Protein AF-A0A8J4WLN5-F1 (afdb_monomer)

Foldseek 3Di:
DPDDDQADQQGGPDPPPQWHFDDPDDPDPPDTDIGGPPDDQVVFAKDKDWDDDPPDIDIDIDTDFDWWAKDWPDAFDQEDEDAFQDKDKTFTHIQTVVGWFKFKKFWDQPPCPDDPVDPDDDDDDDDDDDDDDDDDDDDDPDPPPPDPCDVCNVCPPGIDMDGVVVCCVVVVVLWDDDGRMIMRNGDDQSPFGKMKMWIGDPDPDIDIHIHTYGYFDDKDKDWPDPDDDDDPPDDDDTDIDIDGVPDDDDFDDDPPHGDDADAPPCPPPPPHDDHDDD

Structure (mmCIF, N/CA/C/O backbone):
data_AF-A0A8J4WLN5-F1
#
_entry.id   AF-A0A8J4WLN5-F1
#
loop_
_atom_site.group_PDB
_atom_site.id
_atom_site.type_symbol
_atom_site.label_atom_id
_atom_site.label_alt_id
_atom_site.label_comp_id
_atom_site.label_asym_id
_atom_site.label_entity_id
_atom_site.label_seq_id
_atom_site.pdbx_PDB_ins_code
_atom_site.Cartn_x
_atom_site.Cartn_y
_atom_site.Cartn_z
_atom_site.occupancy
_atom_site.B_iso_or_equiv
_atom_site.auth_seq_id
_atom_site.auth_comp_id
_atom_site.auth_asym_id
_atom_site.auth_atom_id
_atom_site.pdbx_PDB_model_num
ATOM 1 N N . MET A 1 1 ? 15.714 -14.306 -31.373 1.00 44.69 1 MET A N 1
ATOM 2 C CA . MET A 1 1 ? 15.061 -13.628 -32.519 1.00 44.69 1 MET A CA 1
ATOM 3 C C . MET A 1 1 ? 16.082 -13.457 -33.638 1.00 44.69 1 MET A C 1
ATOM 5 O O . MET A 1 1 ? 17.245 -13.234 -33.311 1.00 44.69 1 MET A O 1
ATOM 9 N N . PRO A 1 2 ? 15.716 -13.601 -34.923 1.00 52.34 2 PRO A N 1
ATOM 10 C CA . PRO A 1 2 ? 16.673 -13.449 -36.016 1.00 52.34 2 PRO A CA 1
ATOM 11 C C . PRO A 1 2 ? 17.231 -12.021 -36.039 1.00 52.34 2 PRO A C 1
ATOM 13 O O . PRO A 1 2 ? 16.495 -11.055 -35.832 1.00 52.34 2 PRO A O 1
ATOM 16 N N . ARG A 1 3 ? 18.542 -11.894 -36.271 1.00 60.62 3 ARG A N 1
ATOM 17 C CA . ARG A 1 3 ? 19.237 -10.604 -36.383 1.00 60.62 3 ARG A CA 1
ATOM 18 C C . ARG A 1 3 ? 18.621 -9.820 -37.543 1.00 60.62 3 ARG A C 1
ATOM 20 O O . ARG A 1 3 ? 18.813 -10.183 -38.700 1.00 60.62 3 ARG A O 1
ATOM 27 N N . ARG A 1 4 ? 17.852 -8.774 -37.238 1.00 78.25 4 ARG A N 1
ATOM 28 C CA . ARG A 1 4 ? 17.158 -7.956 -38.238 1.00 78.25 4 ARG A CA 1
ATOM 29 C C . ARG A 1 4 ? 17.874 -6.621 -38.387 1.00 78.25 4 ARG A C 1
ATOM 31 O O . ARG A 1 4 ? 18.077 -5.915 -37.406 1.00 78.25 4 ARG A O 1
ATOM 38 N N . ILE A 1 5 ? 18.249 -6.281 -39.616 1.00 84.69 5 ILE A N 1
ATOM 39 C CA . ILE A 1 5 ? 18.847 -4.982 -39.932 1.00 84.69 5 ILE A CA 1
ATOM 40 C C . ILE A 1 5 ? 17.757 -3.912 -39.794 1.00 84.69 5 ILE A C 1
ATOM 42 O O . ILE A 1 5 ? 16.721 -3.991 -40.456 1.00 84.69 5 ILE A O 1
ATOM 46 N N . LEU A 1 6 ? 17.978 -2.936 -38.910 1.00 89.00 6 LEU A N 1
ATOM 47 C CA . LEU A 1 6 ? 17.034 -1.839 -38.674 1.00 89.00 6 LEU A CA 1
ATOM 48 C C . LEU A 1 6 ? 17.223 -0.711 -39.695 1.00 89.00 6 LEU A C 1
ATOM 50 O O . LEU A 1 6 ? 16.244 -0.177 -40.221 1.00 89.00 6 LEU A O 1
ATOM 54 N N . THR A 1 7 ? 18.479 -0.380 -39.994 1.00 88.44 7 THR A N 1
ATOM 55 C CA . THR A 1 7 ? 18.888 0.735 -40.855 1.00 88.44 7 THR A CA 1
ATOM 56 C C . THR A 1 7 ? 20.140 0.362 -41.658 1.00 88.44 7 THR A C 1
ATOM 58 O O . THR A 1 7 ? 20.872 -0.562 -41.294 1.00 88.44 7 THR A O 1
ATOM 61 N N . ARG A 1 8 ? 20.383 1.061 -42.770 1.00 87.44 8 ARG A N 1
ATOM 62 C CA . ARG A 1 8 ? 21.606 0.960 -43.578 1.00 87.44 8 ARG A CA 1
ATOM 63 C C . ARG A 1 8 ? 22.024 2.364 -44.009 1.00 87.44 8 ARG A C 1
ATOM 65 O O . ARG A 1 8 ? 21.399 2.950 -44.890 1.00 87.44 8 ARG A O 1
ATOM 72 N N . GLY A 1 9 ? 23.063 2.906 -43.374 1.00 81.25 9 GLY A N 1
ATOM 73 C CA . GLY A 1 9 ? 23.429 4.316 -43.534 1.00 81.25 9 GLY A CA 1
ATOM 74 C C . GLY A 1 9 ? 22.260 5.228 -43.146 1.00 81.25 9 GLY A C 1
ATOM 75 O O . GLY A 1 9 ? 21.637 5.016 -42.108 1.00 81.25 9 GLY A O 1
ATOM 76 N N . ALA A 1 10 ? 21.919 6.182 -44.015 1.00 79.75 10 ALA A N 1
ATOM 77 C CA . ALA A 1 10 ? 20.793 7.102 -43.826 1.00 79.75 10 ALA A CA 1
ATOM 78 C C . ALA A 1 10 ? 19.400 6.474 -44.070 1.00 79.75 10 ALA A C 1
ATOM 80 O O . ALA A 1 10 ? 18.382 7.136 -43.880 1.00 79.75 10 ALA A O 1
ATOM 81 N N . LEU A 1 11 ? 19.325 5.209 -44.504 1.00 84.44 11 LEU A N 1
ATOM 82 C CA . LEU A 1 11 ? 18.067 4.569 -44.893 1.00 84.44 11 LEU A CA 1
ATOM 83 C C . LEU A 1 11 ? 17.498 3.696 -43.771 1.00 84.44 11 LEU A C 1
ATOM 85 O O . LEU A 1 11 ? 18.171 2.812 -43.232 1.00 84.44 11 LEU A O 1
ATOM 89 N N . ARG A 1 12 ? 16.209 3.878 -43.474 1.00 88.62 12 ARG A N 1
ATOM 90 C CA . ARG A 1 12 ? 15.434 2.964 -42.627 1.00 88.62 12 ARG A CA 1
ATOM 91 C C . ARG A 1 12 ? 15.044 1.716 -43.421 1.00 88.62 12 ARG A C 1
ATOM 93 O O . ARG A 1 12 ? 14.394 1.823 -44.454 1.00 88.62 12 ARG A O 1
ATOM 100 N N . VAL A 1 13 ? 15.389 0.535 -42.907 1.00 92.12 13 VAL A N 1
ATOM 101 C CA . VAL A 1 13 ? 15.074 -0.772 -43.526 1.00 92.12 13 VAL A CA 1
ATOM 102 C C . VAL A 1 13 ? 13.912 -1.468 -42.809 1.00 92.12 13 VAL A C 1
ATOM 104 O O . VAL A 1 13 ? 13.137 -2.212 -43.410 1.00 92.12 13 VAL A O 1
ATOM 107 N N . THR A 1 14 ? 13.770 -1.232 -41.505 1.00 90.25 14 THR A N 1
ATOM 108 C CA . THR A 1 14 ? 12.667 -1.775 -40.706 1.00 90.25 14 THR A CA 1
ATOM 109 C C . THR A 1 14 ? 11.299 -1.224 -41.132 1.00 90.25 14 THR A C 1
ATOM 111 O O . THR A 1 14 ? 11.176 -0.092 -41.600 1.00 90.25 14 THR A O 1
ATOM 114 N N . ARG A 1 15 ? 10.249 -2.027 -40.909 1.00 91.25 15 ARG A N 1
ATOM 115 C CA . ARG A 1 15 ? 8.839 -1.614 -41.054 1.00 91.25 15 ARG A CA 1
ATOM 116 C C . ARG A 1 15 ? 8.313 -0.859 -39.830 1.00 91.25 15 ARG A C 1
ATOM 118 O O . ARG A 1 15 ? 7.198 -0.353 -39.864 1.00 91.25 15 ARG A O 1
ATOM 125 N N . ASP A 1 16 ? 9.072 -0.834 -38.734 1.00 92.25 16 ASP A N 1
ATOM 126 C CA . ASP A 1 16 ? 8.672 -0.100 -37.537 1.00 92.25 16 ASP A CA 1
ATOM 127 C C . ASP A 1 16 ? 8.834 1.404 -37.772 1.00 92.25 16 ASP A C 1
ATOM 129 O O . ASP A 1 16 ? 9.949 1.919 -37.865 1.00 92.25 16 ASP A O 1
ATOM 133 N N . ASN A 1 17 ? 7.704 2.104 -37.873 1.00 92.81 17 ASN A N 1
ATOM 134 C CA . ASN A 1 17 ? 7.677 3.529 -38.177 1.00 92.81 17 ASN A CA 1
ATOM 135 C C . ASN A 1 17 ? 8.238 4.419 -37.063 1.00 92.81 17 ASN A C 1
ATOM 137 O O . ASN A 1 17 ? 8.505 5.581 -37.337 1.00 92.81 17 ASN A O 1
ATOM 141 N N . ARG A 1 18 ? 8.432 3.878 -35.853 1.00 94.12 18 ARG A N 1
ATOM 142 C CA . ARG A 1 18 ? 9.027 4.583 -34.705 1.00 94.12 18 ARG A CA 1
ATOM 143 C C . ARG A 1 18 ? 10.540 4.691 -34.793 1.00 94.12 18 ARG A C 1
ATOM 145 O O . ARG A 1 18 ? 11.149 5.419 -34.017 1.00 94.12 18 ARG A O 1
ATOM 152 N N . ILE A 1 19 ? 11.154 3.884 -35.654 1.00 92.62 19 ILE A N 1
ATOM 153 C CA . ILE A 1 19 ? 12.597 3.864 -35.837 1.00 92.62 19 ILE A CA 1
ATOM 154 C C . ILE A 1 19 ? 12.937 4.873 -36.929 1.00 92.62 19 ILE A C 1
ATOM 156 O O . ILE A 1 19 ? 12.443 4.773 -38.052 1.00 92.62 19 ILE A O 1
ATOM 160 N N . HIS A 1 20 ? 13.794 5.832 -36.606 1.00 88.88 20 HIS A N 1
ATOM 161 C CA . HIS A 1 20 ? 14.230 6.898 -37.495 1.00 88.88 20 HIS A CA 1
ATOM 162 C C . HIS A 1 20 ? 15.757 6.954 -37.531 1.00 88.88 20 HIS A C 1
ATOM 164 O O . HIS A 1 20 ? 16.432 6.649 -36.547 1.00 88.88 20 HIS A O 1
ATOM 170 N N . VAL A 1 21 ? 16.295 7.371 -38.674 1.00 85.12 21 VAL A N 1
ATOM 171 C CA . VAL A 1 21 ? 17.691 7.797 -38.795 1.00 85.12 21 VAL A CA 1
ATOM 172 C C . VAL A 1 21 ? 17.658 9.314 -38.862 1.00 85.12 21 VAL A C 1
ATOM 174 O O . VAL A 1 21 ? 16.945 9.859 -39.707 1.00 85.12 21 VAL A O 1
ATOM 177 N N . LEU A 1 22 ? 18.345 9.996 -37.944 1.00 77.06 22 LEU A N 1
ATOM 178 C CA . LEU A 1 22 ? 18.386 11.458 -37.992 1.00 77.06 22 LEU A CA 1
ATOM 179 C C . LEU A 1 22 ? 19.200 11.903 -39.217 1.00 77.06 22 LEU A C 1
ATOM 181 O O . LEU A 1 22 ? 20.203 11.258 -39.540 1.00 77.06 22 LEU A O 1
ATOM 185 N N . PRO A 1 23 ? 18.776 12.971 -39.918 1.00 67.31 23 PRO A N 1
ATOM 186 C CA . PRO A 1 23 ? 19.512 13.479 -41.064 1.00 67.31 23 PRO A CA 1
ATOM 187 C C . PRO A 1 23 ? 20.918 13.910 -40.638 1.00 67.31 23 PRO A C 1
ATOM 189 O O . PRO A 1 23 ? 21.095 14.590 -39.628 1.00 67.31 23 PRO A O 1
ATOM 192 N N . GLN A 1 24 ? 21.918 13.535 -41.434 1.00 65.44 24 GLN A N 1
ATOM 193 C CA . GLN A 1 24 ? 23.298 14.001 -41.293 1.00 65.44 24 GLN A CA 1
ATOM 194 C C . GLN A 1 24 ? 23.389 15.448 -41.791 1.00 65.44 24 GLN A C 1
ATOM 196 O O . GLN A 1 24 ? 23.935 15.716 -42.858 1.00 65.44 24 GLN A O 1
ATOM 201 N N . SER A 1 25 ? 22.758 16.391 -41.094 1.00 57.34 25 SER A N 1
ATOM 202 C CA . SER A 1 25 ? 22.783 17.793 -41.502 1.00 57.34 25 SER A CA 1
ATOM 203 C C . SER A 1 25 ? 23.818 18.582 -40.704 1.00 57.34 25 SER A C 1
ATOM 205 O O . SER A 1 25 ? 23.675 18.744 -39.495 1.00 57.34 25 SER A O 1
ATOM 207 N N . ILE A 1 26 ? 24.746 19.161 -41.472 1.00 54.12 26 ILE A N 1
ATOM 208 C CA . ILE A 1 26 ? 25.695 20.246 -41.173 1.00 54.12 26 ILE A CA 1
ATOM 209 C C . ILE A 1 26 ? 27.075 19.775 -40.674 1.00 54.12 26 ILE A C 1
ATOM 211 O O . ILE A 1 26 ? 27.242 19.340 -39.544 1.00 54.12 26 ILE A O 1
ATOM 215 N N . MET A 1 27 ? 28.054 19.917 -41.582 1.00 48.56 27 MET A N 1
ATOM 216 C CA . MET A 1 27 ? 29.517 19.868 -41.408 1.00 48.56 27 MET A CA 1
ATOM 217 C C . MET A 1 27 ? 30.077 18.701 -40.574 1.00 48.56 27 MET A C 1
ATOM 219 O O . MET A 1 27 ? 30.194 18.777 -39.358 1.00 48.56 27 MET A O 1
ATOM 223 N N . ASN A 1 28 ? 30.569 17.670 -41.270 1.00 56.44 28 ASN A N 1
ATOM 224 C CA . ASN A 1 28 ? 31.487 16.653 -40.733 1.00 56.44 28 ASN A CA 1
ATOM 225 C C . ASN A 1 28 ? 30.946 15.747 -39.609 1.00 56.44 28 ASN A C 1
ATOM 227 O O . ASN A 1 28 ? 31.740 15.216 -38.831 1.00 56.44 28 ASN A O 1
ATOM 231 N N . SER A 1 29 ? 29.635 15.503 -39.519 1.00 63.41 29 SER A N 1
ATOM 232 C CA . SER A 1 29 ? 29.128 14.516 -38.559 1.00 63.41 29 SER A CA 1
ATOM 233 C C . SER A 1 29 ? 29.386 13.082 -39.050 1.00 63.41 29 SER A C 1
ATOM 235 O O . SER A 1 29 ? 28.796 12.600 -40.014 1.00 63.41 29 SER A O 1
ATOM 237 N N . VAL A 1 30 ? 30.294 12.382 -38.363 1.00 72.56 30 VAL A N 1
ATOM 238 C CA . VAL A 1 30 ? 30.600 10.943 -38.547 1.00 72.56 30 VAL A CA 1
ATOM 239 C C . VAL A 1 30 ? 29.560 10.062 -37.821 1.00 72.56 30 VAL A C 1
ATOM 241 O O . VAL A 1 30 ? 29.690 8.841 -37.735 1.00 72.56 30 VAL A O 1
ATOM 244 N N . ASP A 1 31 ? 28.497 10.678 -37.305 1.00 78.81 31 ASP A N 1
ATOM 245 C CA . ASP A 1 31 ? 27.507 10.034 -36.457 1.00 78.81 31 ASP A CA 1
ATOM 246 C C . ASP A 1 31 ? 26.357 9.428 -37.268 1.00 78.81 31 ASP A C 1
ATOM 248 O O . ASP A 1 31 ? 25.844 9.998 -38.236 1.00 78.81 31 ASP A O 1
ATOM 252 N N . PHE A 1 32 ? 25.914 8.254 -36.819 1.00 82.19 32 PHE A N 1
ATOM 253 C CA . PHE A 1 32 ? 24.774 7.523 -37.371 1.00 82.19 32 PHE A CA 1
ATOM 254 C C . PHE A 1 32 ? 23.774 7.201 -36.248 1.00 82.19 32 PHE A C 1
ATOM 256 O O . PHE A 1 32 ? 23.648 6.040 -35.844 1.00 82.19 32 PHE A O 1
ATOM 263 N N . PRO A 1 33 ? 23.095 8.215 -35.678 1.00 85.69 33 PRO A N 1
ATOM 264 C CA . PRO A 1 33 ? 22.200 8.016 -34.546 1.00 85.69 33 PRO A CA 1
ATOM 265 C C . PRO A 1 33 ? 20.930 7.260 -34.960 1.00 85.69 33 PRO A C 1
ATOM 267 O O . PRO A 1 33 ? 20.257 7.597 -35.938 1.00 85.69 33 PRO A O 1
ATOM 270 N N . LEU A 1 34 ? 20.580 6.250 -34.164 1.00 89.44 34 LEU A N 1
ATOM 271 C CA . LEU A 1 34 ? 19.312 5.534 -34.255 1.00 89.44 34 LEU A CA 1
ATOM 272 C C . LEU A 1 34 ? 18.323 6.152 -33.264 1.00 89.44 34 LEU A C 1
ATOM 274 O O . LEU A 1 34 ? 18.507 6.034 -32.054 1.00 89.44 34 LEU A O 1
ATOM 278 N N . LEU A 1 35 ? 17.265 6.780 -33.768 1.00 90.88 35 LEU A N 1
ATOM 279 C CA . LEU A 1 35 ? 16.181 7.301 -32.940 1.00 90.88 35 LEU A CA 1
ATOM 280 C C . LEU A 1 35 ? 15.037 6.282 -32.885 1.00 90.88 35 LEU A C 1
ATOM 282 O O . LEU A 1 35 ? 14.582 5.803 -33.921 1.00 90.88 35 LEU A O 1
ATOM 286 N N . ILE A 1 36 ? 14.539 5.985 -31.684 1.00 94.38 36 ILE A N 1
ATOM 287 C CA . ILE A 1 36 ? 13.335 5.175 -31.463 1.00 94.38 36 ILE A CA 1
ATOM 288 C C . ILE A 1 36 ? 12.320 6.047 -30.724 1.00 94.38 36 ILE A C 1
ATOM 290 O O . ILE A 1 36 ? 12.558 6.421 -29.578 1.00 94.38 36 ILE A O 1
ATOM 294 N N . ASN A 1 37 ? 11.200 6.387 -31.363 1.00 94.06 37 ASN A N 1
ATOM 295 C CA . ASN A 1 37 ? 10.187 7.260 -30.776 1.00 94.06 37 ASN A CA 1
ATOM 296 C C . ASN A 1 37 ? 8.746 6.838 -31.145 1.00 94.06 37 ASN A C 1
ATOM 298 O O . ASN A 1 37 ? 8.402 6.830 -32.327 1.00 94.06 37 ASN A O 1
ATOM 302 N N . PRO A 1 38 ? 7.874 6.518 -30.168 1.00 95.50 38 PRO A N 1
ATOM 303 C CA . PRO A 1 38 ? 8.166 6.335 -28.742 1.00 95.50 38 PRO A CA 1
ATOM 304 C C . PRO A 1 38 ? 8.857 4.993 -28.474 1.00 95.50 38 PRO A C 1
ATOM 306 O O . PRO A 1 38 ? 8.610 4.015 -29.184 1.00 95.50 38 PRO A O 1
ATOM 309 N N . VAL A 1 39 ? 9.677 4.920 -27.426 1.00 94.69 39 VAL A N 1
ATOM 310 C CA . VAL A 1 39 ? 10.254 3.655 -26.938 1.00 94.69 39 VAL A CA 1
ATOM 311 C C . VAL A 1 39 ? 9.157 2.784 -26.318 1.00 94.69 39 VAL A C 1
ATOM 313 O O . VAL A 1 39 ? 8.255 3.277 -25.644 1.00 94.69 39 VAL A O 1
ATOM 316 N N . ARG A 1 40 ? 9.222 1.476 -26.558 1.00 94.12 40 ARG A N 1
ATOM 317 C CA . ARG A 1 40 ? 8.340 0.444 -25.998 1.00 94.12 40 ARG A CA 1
ATOM 318 C C . ARG A 1 40 ? 9.189 -0.616 -25.308 1.00 94.12 40 ARG A C 1
ATOM 320 O O . ARG A 1 40 ? 10.322 -0.837 -25.707 1.00 94.12 40 ARG A O 1
ATOM 327 N N . GLU A 1 41 ? 8.623 -1.335 -24.341 1.00 90.19 41 GLU A N 1
ATOM 328 C CA . GLU A 1 41 ? 9.337 -2.386 -23.586 1.00 90.19 41 GLU A CA 1
ATOM 329 C C . GLU A 1 41 ? 10.058 -3.398 -24.481 1.00 90.19 41 GLU A C 1
ATOM 331 O O . GLU A 1 41 ? 11.217 -3.731 -24.253 1.00 90.19 41 GLU A O 1
ATOM 336 N N . ARG A 1 42 ? 9.404 -3.814 -25.569 1.00 92.12 42 ARG A N 1
ATOM 337 C CA . ARG A 1 42 ? 9.960 -4.749 -26.559 1.00 92.12 42 ARG A CA 1
ATOM 338 C C . ARG A 1 42 ? 11.173 -4.236 -27.340 1.00 92.12 42 ARG A C 1
ATOM 340 O O . ARG A 1 42 ? 11.763 -5.011 -28.083 1.00 92.12 42 ARG A O 1
ATOM 347 N N . ASP A 1 43 ? 11.501 -2.951 -27.238 1.00 93.75 43 ASP A N 1
ATOM 348 C CA . ASP A 1 43 ? 12.697 -2.392 -27.866 1.00 93.75 43 ASP A CA 1
ATOM 349 C C . ASP A 1 43 ? 13.951 -2.686 -27.037 1.00 93.75 43 ASP A C 1
ATOM 351 O O . ASP A 1 43 ? 15.054 -2.475 -27.535 1.00 93.75 43 ASP A O 1
ATOM 355 N N . ALA A 1 44 ? 13.809 -3.166 -25.796 1.00 92.94 44 ALA A N 1
ATOM 356 C CA . ALA A 1 44 ? 14.933 -3.566 -24.962 1.00 92.94 44 ALA A CA 1
ATOM 357 C C . ALA A 1 44 ? 15.750 -4.689 -25.621 1.00 92.94 44 ALA A C 1
ATOM 359 O O . ALA A 1 44 ? 15.202 -5.638 -26.185 1.00 92.94 44 ALA A O 1
ATOM 360 N N . GLY A 1 45 ? 17.075 -4.599 -25.520 1.00 93.06 45 GLY A N 1
ATOM 361 C CA . GLY A 1 45 ? 17.979 -5.600 -26.080 1.00 93.06 45 GLY A CA 1
ATOM 362 C C . GLY A 1 45 ? 19.318 -5.035 -26.532 1.00 93.06 45 GLY A C 1
ATOM 363 O O . GLY A 1 45 ? 19.615 -3.855 -26.359 1.00 93.06 45 GLY A O 1
ATOM 364 N N . GLU A 1 46 ? 20.146 -5.904 -27.107 1.00 94.19 46 GLU A N 1
ATOM 365 C CA . GLU A 1 46 ? 21.449 -5.536 -27.656 1.00 94.19 46 GLU A CA 1
ATOM 366 C C . GLU A 1 46 ? 21.298 -4.926 -29.060 1.00 94.19 46 GLU A C 1
ATOM 368 O O . GLU A 1 46 ? 20.824 -5.573 -29.995 1.00 94.19 46 GLU A O 1
ATOM 373 N N . TYR A 1 47 ? 21.760 -3.690 -29.222 1.00 92.94 47 TYR A N 1
ATOM 374 C CA . TYR A 1 47 ? 21.898 -3.005 -30.502 1.00 92.94 47 TYR A CA 1
ATOM 375 C C . TYR A 1 47 ? 23.363 -3.001 -30.908 1.00 92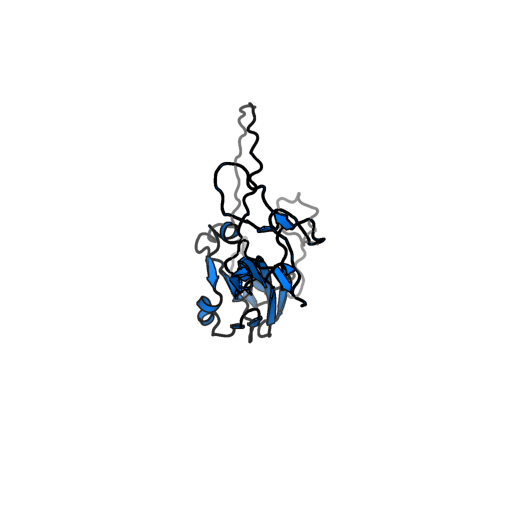.94 47 TYR A C 1
ATOM 377 O O . TYR A 1 47 ? 24.247 -2.769 -30.087 1.00 92.94 47 TYR A O 1
ATOM 385 N N . ARG A 1 48 ? 23.627 -3.241 -32.193 1.00 92.31 48 ARG A N 1
ATOM 386 C CA . ARG A 1 48 ? 24.983 -3.314 -32.742 1.00 92.31 48 ARG A CA 1
ATOM 387 C C . ARG A 1 48 ? 25.147 -2.290 -33.847 1.00 92.31 48 ARG A C 1
ATOM 389 O O . ARG A 1 48 ? 24.411 -2.331 -34.830 1.00 92.31 48 ARG A O 1
ATOM 396 N N . CYS A 1 49 ? 26.139 -1.420 -33.706 1.00 90.44 49 CYS A N 1
ATOM 397 C CA . CYS A 1 49 ? 26.614 -0.606 -34.815 1.00 90.44 49 CYS A CA 1
ATOM 398 C C . CYS A 1 49 ? 27.600 -1.449 -35.625 1.00 90.44 49 CYS A C 1
ATOM 400 O O . CYS A 1 49 ? 28.575 -1.956 -35.068 1.00 90.44 49 CYS A O 1
ATOM 402 N N . LEU A 1 50 ? 27.310 -1.644 -36.910 1.00 91.19 50 LEU A N 1
ATOM 403 C CA . LEU A 1 50 ? 28.092 -2.468 -37.827 1.00 91.19 50 LEU A CA 1
ATOM 404 C C . LEU A 1 50 ? 28.754 -1.561 -38.871 1.00 91.19 50 LEU A C 1
ATOM 406 O O . LEU A 1 50 ? 28.056 -0.838 -39.578 1.00 91.19 50 LEU A O 1
ATOM 410 N N . PHE A 1 51 ? 30.078 -1.629 -38.994 1.00 89.31 51 PHE A N 1
ATOM 411 C CA . PHE A 1 51 ? 30.861 -0.884 -39.979 1.00 89.31 51 PHE A CA 1
ATOM 412 C C . PHE A 1 51 ? 31.697 -1.846 -40.825 1.00 89.31 51 PHE A C 1
ATOM 414 O O . PHE A 1 51 ? 32.513 -2.601 -40.300 1.00 89.31 51 PHE A O 1
ATOM 421 N N . GLN A 1 52 ? 31.489 -1.830 -42.139 1.00 90.06 52 GLN A N 1
ATOM 422 C CA . GLN A 1 52 ? 32.199 -2.695 -43.078 1.00 90.06 52 GLN A CA 1
ATOM 423 C C . GLN A 1 52 ? 33.324 -1.909 -43.760 1.00 90.06 52 GLN A C 1
ATOM 425 O O . GLN A 1 52 ? 33.055 -0.903 -44.413 1.00 90.06 52 GLN A O 1
ATOM 430 N N . LEU A 1 53 ? 34.561 -2.400 -43.661 1.00 92.19 53 LEU A N 1
ATOM 431 C CA . LEU A 1 53 ? 35.731 -1.848 -44.347 1.00 92.19 53 LEU A CA 1
ATOM 432 C C . LEU A 1 53 ? 36.377 -2.938 -45.212 1.00 92.19 53 LEU A C 1
ATOM 434 O O . LEU A 1 53 ? 37.056 -3.837 -44.709 1.00 92.19 53 LEU A O 1
ATOM 438 N N . GLY A 1 54 ? 36.119 -2.895 -46.523 1.00 92.31 54 GLY A N 1
ATOM 439 C CA . GLY A 1 54 ? 36.489 -3.976 -47.442 1.00 92.31 54 GLY A CA 1
ATOM 440 C C . GLY A 1 54 ? 35.833 -5.294 -47.019 1.00 92.31 54 GLY A C 1
ATOM 441 O O . GLY A 1 54 ? 34.612 -5.369 -46.901 1.00 92.31 54 GLY A O 1
ATOM 442 N N . ASN A 1 55 ? 36.644 -6.309 -46.711 1.00 93.50 55 ASN A N 1
ATOM 443 C CA . ASN A 1 55 ? 36.170 -7.620 -46.241 1.00 93.50 55 ASN A CA 1
ATOM 444 C C . ASN A 1 55 ? 36.074 -7.735 -44.708 1.00 93.50 55 ASN A C 1
ATOM 446 O O . ASN A 1 55 ? 35.653 -8.773 -44.200 1.00 93.50 55 ASN A O 1
ATOM 450 N N . LYS A 1 56 ? 36.450 -6.697 -43.950 1.00 94.94 56 LYS A N 1
ATOM 451 C CA . LYS A 1 56 ? 36.436 -6.722 -42.481 1.00 94.94 56 LYS A CA 1
ATOM 452 C C . LYS A 1 56 ? 35.182 -6.046 -41.925 1.00 94.94 56 LYS A C 1
ATOM 454 O O . LYS A 1 56 ? 34.878 -4.906 -42.269 1.00 94.94 56 LYS A O 1
ATOM 459 N N . LEU A 1 57 ? 34.490 -6.745 -41.023 1.00 92.31 57 LEU A N 1
ATOM 460 C CA . LEU A 1 57 ? 33.339 -6.228 -40.283 1.00 92.31 57 LEU A CA 1
ATOM 461 C C . LEU A 1 57 ? 33.768 -5.785 -38.880 1.00 92.31 57 LEU A C 1
ATOM 463 O O . LEU A 1 57 ? 34.109 -6.605 -38.028 1.00 92.31 57 LEU A O 1
ATOM 467 N N . HIS A 1 58 ? 33.687 -4.487 -38.624 1.00 93.00 58 HIS A N 1
ATOM 468 C CA . HIS A 1 58 ? 33.876 -3.887 -37.311 1.00 93.00 58 HIS A CA 1
ATOM 469 C C . HIS A 1 58 ? 32.516 -3.683 -36.641 1.00 93.00 58 HIS A C 1
ATOM 471 O O . HIS A 1 58 ? 31.531 -3.359 -37.304 1.00 93.00 58 HIS A O 1
ATOM 477 N N . HIS A 1 59 ? 32.435 -3.879 -35.324 1.00 93.19 59 HIS A N 1
ATOM 478 C CA . HIS A 1 59 ? 31.209 -3.580 -34.594 1.00 93.19 59 HIS A CA 1
ATOM 479 C C . HIS A 1 59 ? 31.444 -3.210 -33.136 1.00 93.19 59 HIS A C 1
ATOM 481 O O . HIS A 1 59 ? 32.424 -3.625 -32.515 1.00 93.19 59 HIS A O 1
ATOM 487 N N . LYS A 1 60 ? 30.480 -2.474 -32.585 1.00 93.44 60 LYS A N 1
ATOM 488 C CA . LYS A 1 60 ? 30.314 -2.247 -31.149 1.00 93.44 60 LYS A CA 1
ATOM 489 C C . LYS A 1 60 ? 28.849 -2.431 -30.774 1.00 93.44 60 LYS A C 1
ATOM 491 O O . LYS A 1 60 ? 27.965 -2.204 -31.603 1.00 93.44 60 LYS A O 1
ATOM 496 N N . SER A 1 61 ? 28.622 -2.859 -29.539 1.00 95.25 61 SER A N 1
ATOM 497 C CA . SER A 1 61 ? 27.296 -3.156 -29.006 1.00 95.25 61 SER A CA 1
ATOM 498 C C . SER A 1 61 ? 26.929 -2.209 -27.870 1.00 95.25 61 SER A C 1
ATOM 500 O O . SER A 1 61 ? 27.796 -1.787 -27.107 1.00 95.25 61 SER A O 1
ATOM 502 N N . ILE A 1 62 ? 25.636 -1.938 -27.729 1.00 95.06 62 ILE A N 1
ATOM 503 C CA . ILE A 1 62 ? 25.023 -1.298 -26.565 1.00 95.06 62 ILE A CA 1
ATOM 504 C C . ILE A 1 62 ? 23.783 -2.096 -26.163 1.00 95.06 62 ILE A C 1
ATOM 506 O O . ILE A 1 62 ? 23.100 -2.648 -27.021 1.00 95.06 62 ILE A O 1
ATOM 510 N N . ILE A 1 63 ? 23.473 -2.159 -24.871 1.00 94.75 63 ILE A N 1
ATOM 511 C CA . ILE A 1 63 ? 22.232 -2.765 -24.381 1.00 94.75 63 ILE A CA 1
ATOM 512 C C . ILE A 1 63 ? 21.255 -1.640 -24.046 1.00 94.75 63 ILE A C 1
ATOM 514 O O . ILE A 1 63 ? 21.494 -0.856 -23.128 1.00 94.75 63 ILE A O 1
ATOM 518 N N . LEU A 1 64 ? 20.146 -1.565 -24.781 1.00 94.06 64 LEU A N 1
ATOM 519 C CA . LEU A 1 64 ? 19.027 -0.700 -24.432 1.00 94.06 64 LEU A CA 1
ATOM 520 C C . LEU A 1 64 ? 18.214 -1.377 -23.327 1.00 94.06 64 LEU A C 1
ATOM 522 O O . LEU A 1 64 ? 17.660 -2.457 -23.530 1.00 94.06 64 LEU A O 1
ATOM 526 N N . THR A 1 65 ? 18.122 -0.730 -22.167 1.00 92.94 65 THR A N 1
ATOM 527 C CA . THR A 1 65 ? 17.212 -1.127 -21.087 1.00 92.94 65 THR A CA 1
ATOM 528 C C . THR A 1 65 ? 16.024 -0.177 -21.072 1.00 92.94 65 THR A C 1
ATOM 530 O O . THR A 1 65 ? 16.189 1.040 -20.991 1.00 92.94 65 THR A O 1
ATOM 533 N N . VAL A 1 66 ? 14.814 -0.725 -21.184 1.00 94.94 66 VAL A N 1
ATOM 534 C CA . VAL A 1 66 ? 13.587 0.072 -21.113 1.00 94.94 66 VAL A CA 1
ATOM 535 C C . VAL A 1 66 ? 13.121 0.106 -19.667 1.00 94.94 66 VAL A C 1
ATOM 537 O O . VAL A 1 66 ? 12.967 -0.931 -19.027 1.00 94.94 66 VAL A O 1
ATOM 540 N N . LYS A 1 67 ? 12.944 1.320 -19.150 1.00 95.38 67 LYS A N 1
ATOM 541 C CA . LYS A 1 67 ? 12.529 1.582 -17.775 1.00 95.38 67 LYS A CA 1
ATOM 542 C C . LYS A 1 67 ? 11.021 1.794 -17.735 1.00 95.38 67 LYS A C 1
ATOM 544 O O . LYS A 1 67 ? 10.494 2.572 -18.525 1.00 95.38 67 LYS A O 1
ATOM 549 N N . VAL A 1 68 ? 10.350 1.119 -16.812 1.00 95.00 68 VAL A N 1
ATOM 550 C CA . VAL A 1 68 ? 8.893 1.141 -16.649 1.00 95.00 68 VAL A CA 1
ATOM 551 C C . VAL A 1 68 ? 8.593 1.424 -15.180 1.00 95.00 68 VAL A C 1
ATOM 553 O O . VAL A 1 68 ? 9.065 0.660 -14.333 1.00 95.00 68 VAL A O 1
ATOM 556 N N . PRO A 1 69 ? 7.850 2.496 -14.850 1.00 96.38 69 PRO A N 1
ATOM 557 C CA . PRO A 1 69 ? 7.416 2.757 -13.483 1.00 96.38 69 PRO A CA 1
ATOM 558 C C . PRO A 1 69 ? 6.630 1.574 -12.901 1.00 96.38 69 PRO A C 1
ATOM 560 O O . PRO A 1 69 ? 5.996 0.828 -13.651 1.00 96.38 69 PRO A O 1
ATOM 563 N N . PRO A 1 70 ? 6.647 1.389 -11.577 1.00 97.31 70 PRO A N 1
ATOM 564 C CA . PRO A 1 70 ? 5.875 0.343 -10.933 1.00 97.31 70 PRO A CA 1
ATOM 565 C C . PRO A 1 70 ? 4.370 0.525 -11.157 1.00 97.31 70 PRO A C 1
ATOM 567 O O . PRO A 1 70 ? 3.856 1.644 -11.165 1.00 97.31 70 PRO A O 1
ATOM 570 N N . TYR A 1 71 ? 3.648 -0.586 -11.262 1.00 96.19 71 TYR A N 1
ATOM 571 C CA . TYR A 1 71 ? 2.188 -0.641 -11.260 1.00 96.19 71 TYR A CA 1
ATOM 572 C C . TYR A 1 71 ? 1.708 -1.896 -10.523 1.00 96.19 71 TYR A C 1
ATOM 574 O O . TYR A 1 71 ? 2.398 -2.912 -10.511 1.00 96.19 71 TYR A O 1
ATOM 582 N N . PHE A 1 72 ? 0.530 -1.838 -9.898 1.00 97.12 72 PHE A N 1
ATOM 583 C CA . PHE A 1 72 ? -0.029 -2.999 -9.198 1.00 97.12 72 PHE A CA 1
ATOM 584 C C . PHE A 1 72 ? -0.750 -3.939 -10.157 1.00 97.12 72 PHE A C 1
ATOM 586 O O . PHE A 1 72 ? -1.674 -3.516 -10.854 1.00 97.12 72 PHE A O 1
ATOM 593 N N . GLU A 1 73 ? -0.369 -5.209 -10.110 1.00 96.94 73 GLU A N 1
ATOM 594 C CA . GLU A 1 73 ? -1.139 -6.324 -10.665 1.00 96.94 73 GLU A CA 1
ATOM 595 C C . GLU A 1 73 ? -2.266 -6.715 -9.704 1.00 96.94 73 GLU A C 1
ATOM 597 O O . GLU A 1 73 ? -3.391 -6.960 -10.129 1.00 96.94 73 GLU A O 1
ATOM 602 N N . GLU A 1 74 ? -1.985 -6.679 -8.398 1.00 96.56 74 GLU A N 1
ATOM 603 C CA . GLU A 1 74 ? -2.954 -6.975 -7.347 1.00 96.56 74 GLU A CA 1
ATOM 604 C C . GLU A 1 74 ? -2.842 -5.957 -6.210 1.00 96.56 74 GLU A C 1
ATOM 606 O O . GLU A 1 74 ? -1.746 -5.617 -5.751 1.00 96.56 74 GLU A O 1
ATOM 611 N N . ARG A 1 75 ? -3.995 -5.452 -5.765 1.00 96.81 75 ARG A N 1
ATOM 612 C CA . ARG A 1 75 ? -4.104 -4.491 -4.664 1.00 96.81 75 ARG A CA 1
ATOM 613 C C . ARG A 1 75 ? -4.856 -5.126 -3.496 1.00 96.81 75 ARG A C 1
ATOM 615 O O . ARG A 1 75 ? -5.821 -5.850 -3.745 1.00 96.81 75 ARG A O 1
ATOM 622 N N . PRO A 1 76 ? -4.508 -4.786 -2.244 1.00 96.94 76 PRO A N 1
ATOM 623 C CA . PRO A 1 76 ? -5.352 -5.127 -1.111 1.00 96.94 76 PRO A CA 1
ATOM 624 C C . PRO A 1 76 ? -6.729 -4.448 -1.252 1.00 96.94 76 PRO A C 1
ATOM 626 O O . PRO A 1 76 ? -6.837 -3.384 -1.878 1.00 96.94 76 PRO A O 1
ATOM 629 N N . PRO A 1 77 ? -7.792 -5.002 -0.645 1.00 97.38 77 PRO A N 1
ATOM 630 C CA . PRO A 1 77 ? -9.083 -4.327 -0.581 1.00 97.38 77 PRO A CA 1
ATOM 631 C C . PRO A 1 77 ? -8.967 -2.973 0.126 1.00 97.38 77 PRO A C 1
ATOM 633 O O . PRO A 1 77 ? -8.193 -2.824 1.069 1.00 97.38 77 PRO A O 1
ATOM 636 N N . LYS A 1 78 ? -9.781 -1.990 -0.274 1.00 95.56 78 LYS A N 1
ATOM 637 C CA . LYS A 1 78 ? -9.759 -0.642 0.330 1.00 95.56 78 LYS A CA 1
ATOM 638 C C . LYS A 1 78 ? -10.073 -0.653 1.828 1.00 95.56 78 LYS A C 1
ATOM 640 O O . LYS A 1 78 ? -9.534 0.157 2.574 1.00 95.56 78 LYS A O 1
ATOM 645 N N . VAL A 1 79 ? -10.954 -1.553 2.257 1.00 96.50 79 VAL A N 1
ATOM 646 C CA . VAL A 1 79 ? -11.332 -1.750 3.658 1.00 96.50 79 VAL A CA 1
ATOM 647 C C . VAL A 1 79 ? -11.400 -3.245 3.917 1.00 96.50 79 VAL A C 1
ATOM 649 O O . VAL A 1 79 ? -12.004 -3.975 3.132 1.00 96.50 79 VAL A O 1
ATOM 652 N N . VAL A 1 80 ? -10.802 -3.689 5.016 1.00 97.25 80 VAL A N 1
ATOM 653 C CA . VAL A 1 80 ? -10.850 -5.079 5.463 1.00 97.25 80 VAL A CA 1
ATOM 654 C C . VAL A 1 80 ? -11.290 -5.113 6.917 1.00 97.25 80 VAL A C 1
ATOM 656 O O . VAL A 1 80 ? -10.787 -4.355 7.744 1.00 97.25 80 VAL A O 1
ATOM 659 N N . THR A 1 81 ? -12.245 -5.987 7.220 1.00 96.81 81 THR A N 1
ATOM 660 C CA . THR A 1 81 ? -12.743 -6.212 8.580 1.00 96.81 81 THR A CA 1
ATOM 661 C C . THR A 1 81 ? -12.353 -7.607 9.035 1.00 96.81 81 THR A C 1
ATOM 663 O O . THR A 1 81 ? -12.414 -8.551 8.248 1.00 96.81 81 THR A O 1
ATOM 666 N N . ALA A 1 82 ? -11.934 -7.735 10.288 1.00 97.44 82 ALA A N 1
ATOM 667 C CA . ALA A 1 82 ? -11.564 -9.015 10.878 1.00 97.44 82 ALA A CA 1
ATOM 668 C C . ALA A 1 82 ? -11.753 -8.974 12.398 1.00 97.44 82 ALA A C 1
ATOM 670 O O . ALA A 1 82 ? -11.728 -7.900 12.996 1.00 97.44 82 ALA A O 1
ATOM 671 N N . ASP A 1 83 ? -11.972 -10.129 13.017 1.00 97.69 83 ASP A N 1
ATOM 672 C CA . ASP A 1 83 ? -12.273 -10.220 14.447 1.00 97.69 83 ASP A CA 1
ATOM 673 C C . ASP A 1 83 ? -11.003 -10.174 15.310 1.00 97.69 83 ASP A C 1
ATOM 675 O O . ASP A 1 83 ? -9.932 -10.632 14.904 1.00 97.69 83 ASP A O 1
ATOM 679 N N . GLU A 1 84 ? -11.122 -9.611 16.514 1.00 96.50 84 GLU A N 1
ATOM 680 C CA . GLU A 1 84 ? -10.067 -9.605 17.528 1.00 96.50 84 GLU A CA 1
ATOM 681 C C . GLU A 1 84 ? -9.577 -11.030 17.825 1.00 96.50 84 GLU A C 1
ATOM 683 O O . GLU A 1 84 ? -10.351 -11.984 17.872 1.00 96.50 84 GLU A O 1
ATOM 688 N N . ASN A 1 85 ? -8.265 -11.165 18.015 1.00 95.25 85 ASN A N 1
ATOM 689 C CA . ASN A 1 85 ? -7.515 -12.417 18.121 1.00 95.25 85 ASN A CA 1
ATOM 690 C C . ASN A 1 85 ? -7.515 -13.297 16.858 1.00 95.25 85 ASN A C 1
ATOM 692 O O . ASN A 1 85 ? -6.867 -14.344 16.852 1.00 95.25 85 ASN A O 1
ATOM 696 N N . GLY A 1 86 ? -8.192 -12.878 15.786 1.00 95.75 86 GLY A N 1
ATOM 697 C CA . GLY A 1 86 ? -8.165 -13.545 14.490 1.00 95.75 86 GLY A CA 1
ATOM 698 C C . GLY A 1 86 ? -6.867 -13.311 13.712 1.00 95.75 86 GLY A C 1
ATOM 699 O O . GLY A 1 86 ? -6.021 -12.497 14.088 1.00 95.75 86 GLY A O 1
ATOM 700 N N . ASN A 1 87 ? -6.738 -14.014 12.586 1.00 96.38 87 ASN A N 1
ATOM 701 C CA . ASN A 1 87 ? -5.655 -13.833 11.618 1.00 96.38 87 ASN A CA 1
ATOM 702 C C . ASN A 1 87 ? -6.146 -12.987 10.438 1.00 96.38 87 ASN A C 1
ATOM 704 O O . ASN A 1 87 ? -7.272 -13.164 9.971 1.00 96.38 87 ASN A O 1
ATOM 708 N N . LEU A 1 88 ? -5.286 -12.111 9.921 1.00 97.31 88 LEU A N 1
ATOM 709 C CA . LEU A 1 88 ? -5.537 -11.362 8.696 1.00 97.31 88 LEU A CA 1
ATOM 710 C C . LEU A 1 88 ? -4.309 -11.379 7.785 1.00 97.31 88 LEU A C 1
ATOM 712 O O . LEU A 1 88 ? -3.176 -11.253 8.238 1.00 97.31 88 LEU A O 1
ATOM 716 N N . ARG A 1 89 ? -4.536 -11.487 6.475 1.00 97.19 89 ARG A N 1
ATOM 717 C CA . ARG A 1 89 ? -3.490 -11.398 5.453 1.00 97.19 89 ARG A CA 1
ATOM 718 C C . ARG A 1 89 ? -3.863 -10.339 4.431 1.00 97.19 89 ARG A C 1
ATOM 720 O O . ARG A 1 89 ? -4.950 -10.381 3.864 1.00 97.19 89 ARG A O 1
ATOM 727 N N . LEU A 1 90 ? -2.943 -9.418 4.193 1.00 97.62 90 LEU A N 1
ATOM 728 C CA . LEU A 1 90 ? -3.031 -8.401 3.159 1.00 97.62 90 LEU A CA 1
ATOM 729 C C . LEU A 1 90 ? -1.939 -8.666 2.133 1.00 97.62 90 LEU A C 1
ATOM 731 O O . LEU A 1 90 ? -0.789 -8.930 2.486 1.00 97.62 90 LEU A O 1
ATOM 735 N N . PHE A 1 91 ? -2.307 -8.598 0.861 1.00 96.88 91 PHE A N 1
ATOM 736 C CA . PHE A 1 91 ? -1.409 -8.884 -0.242 1.00 96.88 91 PHE A CA 1
ATOM 737 C C . PHE A 1 91 ? -1.400 -7.716 -1.225 1.00 96.88 91 PHE A C 1
ATOM 739 O O . PHE A 1 91 ? -2.446 -7.153 -1.550 1.00 96.88 91 PHE A O 1
ATOM 746 N N . CYS A 1 92 ? -0.208 -7.344 -1.677 1.00 95.88 92 CYS A N 1
ATOM 747 C CA . CYS A 1 92 ? -0.003 -6.466 -2.817 1.00 95.88 92 CYS A CA 1
ATOM 748 C C . CYS A 1 92 ? 1.026 -7.091 -3.757 1.00 95.88 92 CYS A C 1
ATOM 750 O O . CYS A 1 92 ? 2.037 -7.632 -3.313 1.00 95.88 92 CYS A O 1
ATOM 752 N N . ASN A 1 93 ? 0.785 -6.987 -5.060 1.00 97.56 93 ASN A N 1
ATOM 753 C CA . ASN A 1 93 ? 1.716 -7.440 -6.085 1.00 97.56 93 ASN A CA 1
ATOM 754 C C . ASN A 1 93 ? 1.903 -6.341 -7.128 1.00 97.56 93 ASN A C 1
ATOM 756 O O . ASN A 1 93 ? 0.923 -5.766 -7.609 1.00 97.56 93 ASN A O 1
ATOM 760 N N . ALA A 1 94 ? 3.154 -6.038 -7.466 1.00 97.62 94 ALA A N 1
ATOM 761 C CA . ALA A 1 94 ? 3.491 -4.986 -8.409 1.00 97.62 94 ALA A CA 1
ATOM 762 C C . ALA A 1 94 ? 4.580 -5.424 -9.381 1.00 97.62 94 ALA A C 1
ATOM 764 O O . ALA A 1 94 ? 5.538 -6.097 -9.004 1.00 97.62 94 ALA A O 1
ATOM 765 N N . SER A 1 95 ? 4.456 -4.929 -10.605 1.00 97.00 95 SER A N 1
ATOM 766 C CA . SER A 1 95 ? 5.393 -5.141 -11.699 1.00 97.00 95 SER A CA 1
ATOM 767 C C . SER A 1 95 ? 5.952 -3.813 -12.190 1.00 97.00 95 SER A C 1
ATOM 769 O O . SER A 1 95 ? 5.435 -2.741 -11.885 1.00 97.00 95 SER A O 1
ATOM 771 N N . GLY A 1 96 ? 7.068 -3.877 -12.907 1.00 95.62 96 GLY A N 1
ATOM 772 C CA . GLY A 1 96 ? 7.815 -2.724 -13.397 1.00 95.62 96 GLY A CA 1
ATOM 773 C C . GLY A 1 96 ? 9.191 -3.155 -13.894 1.00 95.62 96 GLY A C 1
ATOM 774 O O . GLY A 1 96 ? 9.605 -4.296 -13.681 1.00 95.62 96 GLY A O 1
ATOM 775 N N . ALA A 1 97 ? 9.908 -2.243 -14.547 1.00 94.38 97 ALA A N 1
ATOM 776 C CA . ALA A 1 97 ? 11.253 -2.493 -15.055 1.00 94.38 97 ALA A CA 1
ATOM 777 C C . ALA A 1 97 ? 12.208 -1.379 -14.588 1.00 94.38 97 ALA A C 1
ATOM 779 O O . ALA A 1 97 ? 12.084 -0.243 -15.053 1.00 94.38 97 ALA A O 1
ATOM 780 N N . PRO A 1 98 ? 13.174 -1.661 -13.693 1.00 95.50 98 PRO A N 1
ATOM 781 C CA . PRO A 1 98 ? 13.428 -2.942 -13.018 1.00 95.50 98 PRO A CA 1
ATOM 782 C C . PRO A 1 98 ? 12.268 -3.417 -12.124 1.00 95.50 98 PRO A C 1
ATOM 784 O O . PRO A 1 98 ? 11.384 -2.625 -11.793 1.00 95.50 98 PRO A O 1
ATOM 787 N N . SER A 1 99 ? 12.277 -4.691 -11.718 1.00 95.88 99 SER A N 1
ATOM 788 C CA . SER A 1 99 ? 11.259 -5.245 -10.814 1.00 95.88 99 SER A CA 1
ATOM 789 C C . SER A 1 99 ? 11.192 -4.447 -9.504 1.00 95.88 99 SER A C 1
ATOM 791 O O . SER A 1 99 ? 12.241 -4.182 -8.907 1.00 95.88 99 SER A O 1
ATOM 793 N N . PRO A 1 100 ? 9.996 -4.030 -9.052 1.00 97.62 100 PRO A N 1
ATOM 794 C CA . PRO A 1 100 ? 9.881 -3.138 -7.910 1.00 97.62 100 PRO A CA 1
ATOM 795 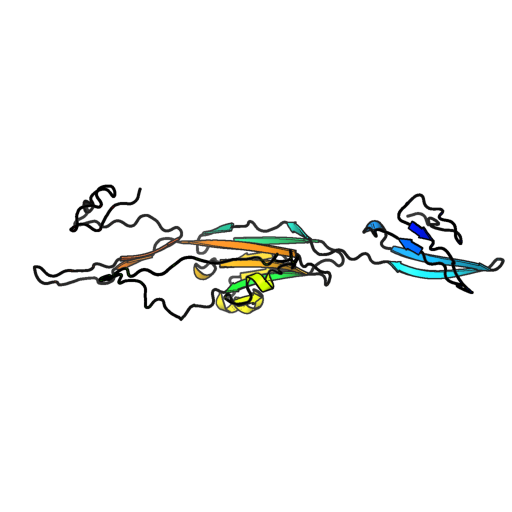C C . PRO A 1 100 ? 10.071 -3.848 -6.572 1.00 97.62 100 PRO A C 1
ATOM 797 O O . PRO A 1 100 ? 9.647 -4.984 -6.369 1.00 97.62 100 PRO A O 1
ATOM 800 N N . LYS A 1 101 ? 10.655 -3.126 -5.617 1.00 96.88 101 LYS A N 1
ATOM 801 C CA . LYS A 1 101 ? 10.646 -3.484 -4.202 1.00 96.88 101 LYS A CA 1
ATOM 802 C C . LYS A 1 101 ? 9.326 -3.025 -3.586 1.00 96.88 101 LYS A C 1
ATOM 804 O O . LYS A 1 101 ? 8.963 -1.853 -3.703 1.00 96.88 101 LYS A O 1
ATOM 809 N N . LEU A 1 102 ? 8.653 -3.951 -2.910 1.00 96.81 102 LEU A N 1
ATOM 810 C CA . LEU A 1 102 ? 7.445 -3.695 -2.129 1.00 96.81 102 LEU A CA 1
ATOM 811 C C . LEU A 1 102 ? 7.810 -3.399 -0.676 1.00 96.81 102 LEU A C 1
ATOM 813 O O . LEU A 1 102 ? 8.670 -4.073 -0.103 1.00 96.81 102 LEU A O 1
ATOM 817 N N . GLN A 1 103 ? 7.152 -2.401 -0.097 1.00 95.50 103 GLN A N 1
ATOM 818 C CA . GLN A 1 103 ? 7.299 -2.032 1.303 1.00 95.50 103 GLN A CA 1
ATOM 819 C C . GLN A 1 103 ? 5.949 -1.622 1.885 1.00 95.50 103 GLN A C 1
ATOM 821 O O . GLN A 1 103 ? 5.199 -0.863 1.268 1.00 95.50 103 GLN A O 1
ATOM 826 N N . TRP A 1 104 ? 5.659 -2.116 3.083 1.00 96.19 104 TRP A N 1
ATOM 827 C CA . TRP A 1 104 ? 4.461 -1.756 3.824 1.00 96.19 104 TRP A CA 1
ATOM 828 C C . TRP A 1 104 ? 4.748 -0.620 4.805 1.00 96.19 104 TRP A C 1
ATOM 830 O O . TRP A 1 104 ? 5.796 -0.554 5.447 1.00 96.19 104 TRP A O 1
ATOM 840 N N . TRP A 1 105 ? 3.779 0.268 4.945 1.00 93.69 105 TRP A N 1
ATOM 841 C CA . TRP A 1 105 ? 3.808 1.398 5.856 1.00 93.69 105 TRP A CA 1
ATOM 842 C C . TRP A 1 105 ? 2.542 1.390 6.698 1.00 93.69 105 TRP A C 1
ATOM 844 O O . TRP A 1 105 ? 1.483 0.967 6.232 1.00 93.69 105 TRP A O 1
ATOM 854 N N . VAL A 1 106 ? 2.650 1.881 7.925 1.00 92.00 106 VAL A N 1
ATOM 855 C CA . VAL A 1 106 ? 1.505 2.145 8.793 1.00 92.00 106 VAL A CA 1
ATOM 856 C C . VAL A 1 106 ? 1.374 3.644 8.998 1.00 92.00 106 VAL A C 1
ATOM 858 O O . VAL A 1 106 ? 2.367 4.355 9.175 1.00 92.00 106 VAL A O 1
ATOM 861 N N . VAL A 1 107 ? 0.136 4.118 8.976 1.00 88.69 107 VAL A N 1
ATOM 862 C CA . VAL A 1 107 ? -0.204 5.453 9.449 1.00 88.69 107 VAL A CA 1
ATOM 863 C C . VAL A 1 107 ? -0.419 5.338 10.951 1.00 88.69 107 VAL A C 1
ATOM 865 O O . VAL A 1 107 ? -1.425 4.785 11.399 1.00 88.69 107 VAL A O 1
ATOM 868 N N . LEU A 1 108 ? 0.533 5.828 11.739 1.00 82.06 108 LEU A N 1
ATOM 869 C CA . LEU A 1 108 ? 0.308 5.995 13.162 1.00 82.06 108 LEU A CA 1
ATOM 870 C C . LEU A 1 108 ? -0.583 7.220 13.331 1.00 82.06 108 LEU A C 1
ATOM 872 O O . LEU A 1 108 ? -0.243 8.331 12.910 1.00 82.06 108 LEU A O 1
ATOM 876 N N . GLU A 1 109 ? -1.724 7.024 13.984 1.00 68.56 109 GLU A N 1
ATOM 877 C CA . GLU A 1 109 ? -2.368 8.131 14.667 1.00 68.56 109 GLU A CA 1
ATOM 878 C C . GLU A 1 109 ? -1.353 8.601 15.708 1.00 68.56 109 GLU A C 1
ATOM 880 O O . GLU A 1 109 ? -1.180 7.972 16.756 1.00 68.56 109 GLU A O 1
ATOM 885 N N . THR A 1 110 ? -0.614 9.677 15.405 1.00 53.97 110 THR A N 1
ATOM 886 C CA . THR A 1 110 ? 0.043 10.446 16.458 1.00 53.97 110 THR A CA 1
ATOM 887 C C . THR A 1 110 ? -1.054 10.673 17.462 1.00 53.97 110 THR A C 1
ATOM 889 O O . THR A 1 110 ? -2.084 11.249 17.097 1.00 53.97 110 THR A O 1
ATOM 892 N N . THR A 1 111 ? -0.894 10.165 18.682 1.00 38.47 111 THR A N 1
ATOM 893 C CA . THR A 1 111 ? -1.810 10.538 19.740 1.00 38.47 111 THR A CA 1
ATOM 894 C C . THR A 1 111 ? -1.870 12.054 19.683 1.00 38.47 111 THR A C 1
ATOM 896 O O . THR A 1 111 ? -0.877 12.712 19.998 1.00 38.47 111 THR A O 1
ATOM 899 N N . LEU A 1 112 ? -3.009 12.609 19.276 1.00 41.19 112 LEU A N 1
ATOM 900 C CA . LEU A 1 112 ? -3.407 13.925 19.720 1.00 41.19 112 LEU A CA 1
ATOM 901 C C . LEU A 1 112 ? -3.593 13.766 21.232 1.00 41.19 112 LEU A C 1
ATOM 903 O O . LEU A 1 112 ? -4.700 13.725 21.754 1.00 41.19 112 LEU A O 1
ATOM 907 N N . LYS A 1 113 ? -2.483 13.640 21.965 1.00 40.97 113 LYS A N 1
ATOM 908 C CA . LYS A 1 113 ? -2.387 14.118 23.333 1.00 40.97 113 LYS A CA 1
ATOM 909 C C . LYS A 1 113 ? -2.306 15.634 23.227 1.00 40.97 113 LYS A C 1
ATOM 911 O O . LYS A 1 113 ? -1.295 16.228 23.548 1.00 40.97 113 LYS A O 1
ATOM 916 N N . GLU A 1 114 ? -3.381 16.215 22.717 1.00 41.06 114 GLU A N 1
ATOM 917 C CA . GLU A 1 114 ? -3.720 17.620 22.807 1.00 41.06 114 GLU A CA 1
ATOM 918 C C . GLU A 1 114 ? -5.227 17.711 22.525 1.00 41.06 114 GLU A C 1
ATOM 920 O O . GLU A 1 114 ? -5.695 17.632 21.395 1.00 41.06 114 GLU A O 1
ATOM 925 N N . GLN A 1 115 ? -5.968 17.840 23.632 1.00 37.53 115 GLN A N 1
ATOM 926 C CA . GLN A 1 115 ? -7.332 18.368 23.732 1.00 37.53 115 GLN A CA 1
ATOM 927 C C . GLN A 1 115 ? -8.537 17.466 23.392 1.00 37.53 115 GLN A C 1
ATOM 929 O O . GLN A 1 115 ? -9.465 17.887 22.713 1.00 37.53 115 GLN A O 1
ATOM 934 N N . THR A 1 116 ? -8.676 16.321 24.065 1.00 31.89 116 THR A N 1
ATOM 935 C CA . THR A 1 116 ? -10.006 15.909 24.579 1.00 31.89 116 THR A CA 1
ATOM 936 C C . THR A 1 116 ? -10.129 16.243 26.064 1.00 31.89 116 THR A C 1
ATOM 938 O O . THR A 1 116 ? -10.391 15.379 26.894 1.00 31.89 116 THR A O 1
ATOM 941 N N . ALA A 1 117 ? -9.909 17.518 26.391 1.00 41.47 117 ALA A N 1
ATOM 942 C CA . ALA A 1 117 ? -10.415 18.134 27.617 1.00 41.47 117 ALA A CA 1
ATOM 943 C C . ALA A 1 117 ? -11.570 19.113 27.336 1.00 41.47 117 ALA A C 1
ATOM 945 O O . ALA A 1 117 ? -12.105 19.670 28.279 1.00 41.47 117 ALA A O 1
ATOM 946 N N . ASN A 1 118 ? -11.984 19.316 26.076 1.00 37.72 118 ASN A N 1
ATOM 947 C CA . ASN A 1 118 ? -12.965 20.349 25.728 1.00 37.72 118 ASN A CA 1
ATOM 948 C C . ASN A 1 118 ? -13.979 19.892 24.673 1.00 37.72 118 ASN A C 1
ATOM 950 O O . ASN A 1 118 ? -14.130 20.527 23.640 1.00 37.72 118 ASN A O 1
ATOM 954 N N . HIS A 1 119 ? -14.738 18.834 24.949 1.00 40.56 119 HIS A N 1
ATOM 955 C CA . HIS A 1 119 ? -16.078 18.711 24.374 1.00 40.56 119 HIS A CA 1
ATOM 956 C C . HIS A 1 119 ? -17.015 18.142 25.434 1.00 40.56 119 HIS A C 1
ATOM 958 O O . HIS A 1 119 ? -17.161 16.935 25.545 1.00 40.56 119 HIS A O 1
ATOM 964 N N . HIS A 1 120 ? -17.566 19.030 26.269 1.00 33.34 120 HIS A N 1
ATOM 965 C CA . HIS A 1 120 ? -19.010 19.180 26.491 1.00 33.34 120 HIS A CA 1
ATOM 966 C C . HIS A 1 120 ? -19.282 20.286 27.524 1.00 33.34 120 HIS A C 1
ATOM 968 O O . HIS A 1 120 ? -19.311 20.036 28.721 1.00 33.34 120 HIS A O 1
ATOM 974 N N . ALA A 1 121 ? -19.540 21.500 27.034 1.00 29.91 121 ALA A N 1
ATOM 975 C CA . ALA A 1 121 ? -20.572 22.392 27.565 1.00 29.91 121 ALA A CA 1
ATOM 976 C C . ALA A 1 121 ? -20.835 23.494 26.530 1.00 29.91 121 ALA A C 1
ATOM 978 O O . ALA A 1 121 ? -20.151 24.512 26.476 1.00 29.91 121 ALA A O 1
ATOM 979 N N . ILE A 1 122 ? -21.836 23.276 25.675 1.00 40.47 122 ILE A N 1
ATOM 980 C CA . ILE A 1 122 ? -22.496 24.381 24.985 1.00 40.47 122 ILE A CA 1
ATOM 981 C C . ILE A 1 122 ? -23.320 25.098 26.055 1.00 40.47 122 ILE A C 1
ATOM 983 O O . ILE A 1 122 ? -24.351 24.588 26.492 1.00 40.47 122 ILE A O 1
ATOM 987 N N . SER A 1 123 ? -22.867 26.277 26.466 1.00 31.61 123 SER A N 1
ATOM 988 C CA . SER A 1 123 ? -23.705 27.287 27.105 1.00 31.61 123 SER A CA 1
ATOM 989 C C . SER A 1 123 ? -23.612 28.565 26.278 1.00 31.61 123 SER A C 1
ATOM 991 O O . SER A 1 123 ? -22.650 29.321 26.387 1.00 31.61 123 SER A O 1
ATOM 993 N N . HIS A 1 124 ? -24.611 28.801 25.429 1.00 33.44 124 HIS A N 1
ATOM 994 C CA . HIS A 1 124 ? -24.908 30.156 24.969 1.00 33.44 124 HIS A CA 1
ATOM 995 C C . HIS A 1 124 ? -25.547 30.921 26.134 1.00 33.44 124 HIS A C 1
ATOM 997 O O . HIS A 1 124 ? -26.425 30.377 26.806 1.00 33.44 124 HIS A O 1
ATOM 1003 N N . PRO A 1 125 ? -25.148 32.182 26.358 1.00 37.09 125 PRO A N 1
ATOM 1004 C CA . PRO A 1 125 ? -26.082 33.230 25.960 1.00 37.09 125 PRO A CA 1
ATOM 1005 C C . PRO A 1 125 ? -25.401 34.476 25.368 1.00 37.09 125 PRO A C 1
ATOM 1007 O O . PRO A 1 125 ? -24.272 34.817 25.703 1.00 37.09 125 PRO A O 1
ATOM 1010 N N . ASN A 1 126 ? -26.181 35.189 24.551 1.00 32.50 126 ASN A N 1
ATOM 1011 C CA . ASN A 1 126 ? -25.987 36.562 24.063 1.00 32.50 126 ASN A CA 1
ATOM 1012 C C . ASN A 1 126 ? -25.230 36.722 22.739 1.00 32.50 126 ASN A C 1
ATOM 1014 O O . ASN A 1 126 ? -24.049 37.053 22.698 1.00 32.50 126 ASN A O 1
ATOM 1018 N N . TRP A 1 127 ? -25.979 36.618 21.640 1.00 30.92 127 TRP A N 1
ATOM 1019 C CA . TRP A 1 127 ? -25.597 37.205 20.358 1.00 30.92 127 TRP A CA 1
ATOM 1020 C C . TRP A 1 127 ? -26.481 38.428 20.088 1.00 30.92 127 TRP A C 1
ATOM 1022 O O . TRP A 1 127 ? -27.689 38.302 19.897 1.00 30.92 127 TRP A O 1
ATOM 1032 N N . ARG A 1 128 ? -25.879 39.622 20.121 1.00 30.95 128 ARG A N 1
ATOM 1033 C CA . ARG A 1 128 ? -26.464 40.850 19.567 1.00 30.95 128 ARG A CA 1
ATOM 1034 C C . ARG A 1 128 ? -25.973 40.984 18.124 1.00 30.95 128 ARG A C 1
ATOM 1036 O O . ARG A 1 128 ? -24.762 40.911 17.926 1.00 30.95 128 ARG A O 1
ATOM 1043 N N . PRO A 1 129 ? -26.841 41.216 17.130 1.00 32.84 129 PRO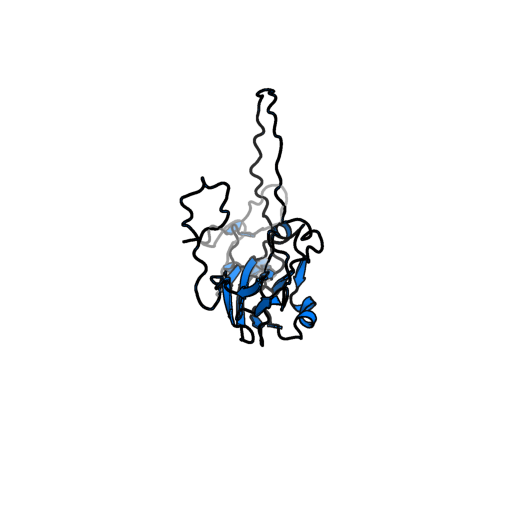 A N 1
ATOM 1044 C CA . PRO A 1 129 ? -26.381 41.538 15.792 1.00 32.84 129 PRO A CA 1
ATOM 1045 C C . PRO A 1 129 ? -26.091 43.041 15.705 1.00 32.84 129 PRO A C 1
ATOM 1047 O O . PRO A 1 129 ? -26.907 43.860 16.124 1.00 32.84 129 PRO A O 1
ATOM 1050 N N . SER A 1 130 ? -24.941 43.407 15.144 1.00 31.61 130 SER A N 1
ATOM 1051 C CA . SER A 1 130 ? -24.719 44.755 14.616 1.00 31.61 130 SER A CA 1
ATOM 1052 C C . SER A 1 130 ? -24.044 44.660 13.242 1.00 31.61 130 SER A C 1
ATOM 1054 O O . SER A 1 130 ? -23.281 43.714 13.023 1.00 31.61 130 SER A O 1
ATOM 1056 N N . PRO A 1 131 ? -24.365 45.559 12.294 1.00 47.34 131 PRO A N 1
ATOM 1057 C CA . PRO A 1 131 ? -24.406 45.234 10.871 1.00 47.34 131 PRO A CA 1
ATOM 1058 C C . PRO A 1 131 ? -23.324 45.971 10.090 1.00 47.34 131 PRO A C 1
ATOM 1060 O O . PRO A 1 131 ? -23.311 47.187 10.153 1.00 47.34 131 PRO A O 1
ATOM 1063 N N . PHE A 1 132 ? -22.486 45.304 9.292 1.00 31.14 132 PHE A N 1
ATOM 1064 C CA . PHE A 1 132 ? -21.583 46.003 8.360 1.00 31.14 132 PHE A CA 1
ATOM 1065 C C . PHE A 1 132 ? -21.209 45.135 7.142 1.00 31.14 132 PHE A C 1
ATOM 1067 O O . PHE A 1 132 ? -21.429 43.924 7.174 1.00 31.14 132 PHE A O 1
ATOM 1074 N N . PRO A 1 133 ? -20.775 45.757 6.027 1.00 35.69 133 PRO A N 1
ATOM 1075 C CA . PRO A 1 133 ? -21.429 45.591 4.734 1.00 35.69 133 PRO A CA 1
ATOM 1076 C C . PRO A 1 133 ? -20.597 44.827 3.691 1.00 35.69 133 PRO A C 1
ATOM 1078 O O . PRO A 1 133 ? -19.517 44.306 3.947 1.00 35.69 133 PRO A O 1
ATOM 1081 N N . VAL A 1 134 ? -21.189 44.742 2.502 1.00 38.00 134 VAL A N 1
ATOM 1082 C CA . VAL A 1 134 ? -20.861 43.893 1.356 1.00 38.00 134 VAL A CA 1
ATOM 1083 C C . VAL A 1 134 ? -19.728 44.468 0.483 1.00 38.00 134 VAL A C 1
ATOM 1085 O O . VAL A 1 134 ? -19.797 45.634 0.107 1.00 38.00 134 VAL A O 1
ATOM 1088 N N . SER A 1 135 ? -18.809 43.572 0.068 1.00 35.84 135 SER A N 1
ATOM 1089 C CA . SER A 1 135 ? -17.973 43.570 -1.167 1.00 35.84 135 SER A CA 1
ATOM 1090 C C . SER A 1 135 ? -16.851 44.634 -1.307 1.00 35.84 135 SER A C 1
ATOM 1092 O O . SER A 1 135 ? -16.942 45.654 -0.637 1.00 35.84 135 SER A O 1
ATOM 1094 N N . PRO A 1 136 ? -15.796 44.456 -2.163 1.00 43.56 136 PRO A N 1
ATOM 1095 C CA . PRO A 1 136 ? -15.830 43.735 -3.451 1.00 43.56 136 PRO A CA 1
ATOM 1096 C C . PRO A 1 136 ? -14.570 42.968 -3.964 1.00 43.56 136 PRO A C 1
ATOM 1098 O O . PRO A 1 136 ? -13.439 43.164 -3.542 1.00 43.56 136 PRO A O 1
ATOM 1101 N N . THR A 1 137 ? -14.850 42.148 -4.992 1.00 34.62 137 THR A N 1
ATOM 1102 C CA . THR A 1 137 ? -14.106 41.877 -6.252 1.00 34.62 137 THR A CA 1
ATOM 1103 C C . THR A 1 137 ? -12.750 41.153 -6.337 1.00 34.62 137 THR A C 1
ATOM 1105 O O . THR A 1 137 ? -11.729 41.599 -5.835 1.00 34.62 137 THR A O 1
ATOM 1108 N N . ASN A 1 138 ? -12.794 40.192 -7.273 1.00 34.34 138 ASN A N 1
ATOM 1109 C CA . ASN A 1 138 ? -11.898 39.927 -8.410 1.00 34.34 138 ASN A CA 1
ATOM 1110 C C . ASN A 1 138 ? -10.713 38.957 -8.289 1.00 34.34 138 ASN A C 1
ATOM 1112 O O . ASN A 1 138 ? -9.683 39.235 -7.693 1.00 34.34 138 ASN A O 1
ATOM 1116 N N . ASN A 1 139 ? -10.882 37.879 -9.068 1.00 43.12 139 ASN A N 1
ATOM 1117 C CA . ASN A 1 139 ? -9.945 37.287 -10.019 1.00 43.12 139 ASN A CA 1
ATOM 1118 C C . ASN A 1 139 ? -8.488 37.113 -9.588 1.00 43.12 139 ASN A C 1
ATOM 1120 O O . ASN A 1 139 ? -7.650 37.992 -9.769 1.00 43.12 139 ASN A O 1
ATOM 1124 N N . SER A 1 140 ? -8.146 35.855 -9.339 1.00 36.78 140 SER A N 1
ATOM 1125 C CA . SER A 1 140 ? -6.985 35.269 -9.993 1.00 36.78 140 SER A CA 1
ATOM 1126 C C . SER A 1 140 ? -7.361 33.895 -10.537 1.00 36.78 140 SER A C 1
ATOM 1128 O O . SER A 1 140 ? -7.884 33.029 -9.837 1.00 36.78 140 SER A O 1
ATOM 1130 N N . GLN A 1 141 ? -7.140 33.728 -11.839 1.00 43.59 141 GLN A N 1
ATOM 1131 C CA . GLN A 1 141 ? -7.048 32.424 -12.473 1.00 43.59 141 GLN A CA 1
ATOM 1132 C C . GLN A 1 141 ? -5.947 31.653 -11.743 1.00 43.59 141 GLN A C 1
ATOM 1134 O O . GLN A 1 141 ? -4.761 31.909 -11.945 1.00 43.59 141 GLN A O 1
ATOM 1139 N N . ALA A 1 142 ? -6.338 30.742 -10.856 1.00 32.34 142 ALA A N 1
ATOM 1140 C CA . ALA A 1 142 ? -5.414 29.768 -10.313 1.00 32.34 142 ALA A CA 1
ATOM 1141 C C . ALA A 1 142 ? -5.069 28.803 -11.448 1.00 32.34 142 ALA A C 1
ATOM 1143 O O . ALA A 1 142 ? -5.923 28.065 -11.946 1.00 32.34 142 ALA A O 1
ATOM 1144 N N . ALA A 1 143 ? -3.818 28.880 -11.894 1.00 30.25 143 ALA A N 1
ATOM 1145 C CA . ALA A 1 143 ? -3.220 27.938 -12.815 1.00 30.25 143 ALA A CA 1
ATOM 1146 C C . ALA A 1 143 ? -3.521 26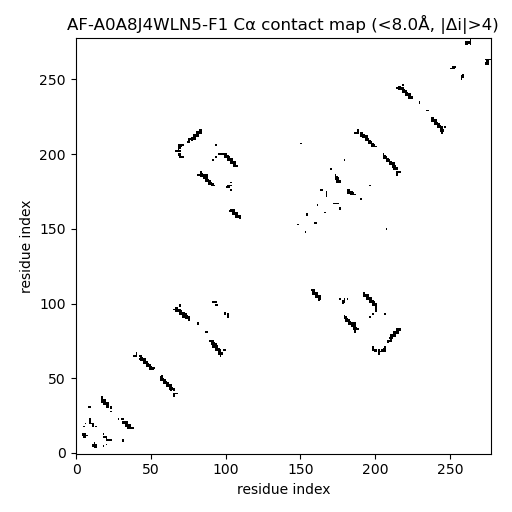.503 -12.357 1.00 30.25 143 ALA A C 1
ATOM 1148 O O . ALA A 1 143 ? -3.373 26.163 -11.182 1.00 30.25 143 ALA A O 1
ATOM 1149 N N . VAL A 1 144 ? -3.951 25.662 -13.298 1.00 39.88 144 VAL A N 1
ATOM 1150 C CA . VAL A 1 144 ? -4.073 24.217 -13.098 1.00 39.88 144 VAL A CA 1
ATOM 1151 C C . VAL A 1 144 ? -2.657 23.661 -12.958 1.00 39.88 144 VAL A C 1
ATOM 1153 O O . VAL A 1 144 ? -2.019 23.258 -13.928 1.00 39.88 144 VAL A O 1
ATOM 1156 N N . GLU A 1 145 ? -2.134 23.689 -11.737 1.00 29.53 145 GLU A N 1
ATOM 1157 C CA . GLU A 1 145 ? -0.918 22.981 -11.376 1.00 29.53 145 GLU A CA 1
ATOM 1158 C C . GLU A 1 145 ? -1.216 21.481 -11.368 1.00 29.53 145 GLU A C 1
ATOM 1160 O O . GLU A 1 145 ? -1.821 20.939 -10.440 1.00 29.53 145 GLU A O 1
ATOM 1165 N N . HIS A 1 146 ? -0.744 20.786 -12.402 1.00 37.88 146 HIS A N 1
ATOM 1166 C CA . HIS A 1 146 ? -0.513 19.346 -12.369 1.00 37.88 146 HIS A CA 1
ATOM 1167 C C . HIS A 1 146 ? 0.614 19.025 -11.371 1.00 37.88 146 HIS A C 1
ATOM 1169 O O . HIS A 1 146 ? 1.687 18.560 -11.745 1.00 37.88 146 HIS A O 1
ATOM 1175 N N . THR A 1 147 ? 0.391 19.273 -10.081 1.00 38.56 147 THR A N 1
ATOM 1176 C CA . THR A 1 147 ? 1.231 18.700 -9.036 1.00 38.56 147 THR A CA 1
ATOM 1177 C C . THR A 1 147 ? 0.793 17.256 -8.854 1.00 38.56 147 THR A C 1
ATOM 1179 O O . THR A 1 147 ? -0.313 16.947 -8.408 1.00 38.56 147 THR A O 1
ATOM 1182 N N . THR A 1 148 ? 1.664 16.333 -9.246 1.00 42.41 148 THR A N 1
ATOM 1183 C CA . THR A 1 148 ? 1.615 14.934 -8.831 1.00 42.41 148 THR A CA 1
ATOM 1184 C C . THR A 1 148 ? 1.681 14.897 -7.306 1.00 42.41 148 THR A C 1
ATOM 1186 O O . THR A 1 148 ? 2.754 14.822 -6.712 1.00 42.41 148 THR A O 1
ATOM 1189 N N . LYS A 1 149 ? 0.517 15.005 -6.653 1.00 44.56 149 LYS A N 1
ATOM 1190 C CA . LYS A 1 149 ? 0.362 14.866 -5.204 1.00 44.56 149 LYS A CA 1
ATOM 1191 C C . LYS A 1 149 ? 0.862 13.482 -4.816 1.00 44.56 149 LYS A C 1
ATOM 1193 O O . LYS A 1 149 ? 0.145 12.491 -4.927 1.00 44.56 149 LYS A O 1
ATOM 1198 N N . THR A 1 150 ? 2.128 13.395 -4.423 1.00 57.97 150 THR A N 1
ATOM 1199 C CA . THR A 1 150 ? 2.665 12.155 -3.875 1.00 57.97 150 THR A CA 1
ATOM 1200 C C . THR A 1 150 ? 1.949 11.883 -2.557 1.00 57.97 150 THR A C 1
ATOM 1202 O O . THR A 1 150 ? 1.644 12.805 -1.803 1.00 57.97 150 THR A O 1
ATOM 1205 N N . TRP A 1 151 ? 1.663 10.617 -2.273 1.00 60.59 151 TRP A N 1
ATOM 1206 C CA . TRP A 1 151 ? 1.038 10.190 -1.021 1.00 60.59 151 TRP A CA 1
ATOM 1207 C C . TRP A 1 151 ? 1.774 10.738 0.215 1.00 60.59 151 TRP A C 1
ATOM 1209 O O . TRP A 1 151 ? 1.133 11.112 1.189 1.00 60.59 151 TRP A O 1
ATOM 1219 N N . ARG A 1 152 ? 3.105 10.906 0.140 1.00 63.84 152 ARG A N 1
ATOM 1220 C CA . ARG A 1 152 ? 3.907 11.548 1.190 1.00 63.84 152 ARG A CA 1
ATOM 1221 C C . ARG A 1 152 ? 3.394 12.949 1.527 1.00 63.84 152 ARG A C 1
ATOM 1223 O O . ARG A 1 152 ? 3.391 13.289 2.696 1.00 63.84 152 ARG A O 1
ATOM 1230 N N . PHE A 1 153 ? 2.893 13.721 0.559 1.00 58.50 153 PHE A N 1
ATOM 1231 C CA . PHE A 1 153 ? 2.262 15.025 0.809 1.00 58.50 153 PHE A CA 1
ATOM 1232 C C . PHE A 1 153 ? 0.850 14.929 1.404 1.00 58.50 153 PHE A C 1
ATOM 1234 O O . PHE A 1 153 ? 0.445 15.849 2.103 1.00 58.50 153 PHE A O 1
ATOM 1241 N N . LEU A 1 154 ? 0.102 13.842 1.162 1.00 57.00 154 LEU A N 1
ATOM 1242 C CA . LEU A 1 154 ? -1.211 13.630 1.795 1.00 57.00 154 LEU A CA 1
ATOM 1243 C C . LEU A 1 154 ? -1.078 13.354 3.302 1.00 57.00 154 LEU A C 1
ATOM 1245 O O . LEU A 1 154 ? -1.950 13.761 4.065 1.00 57.00 154 LEU A O 1
ATOM 1249 N N . TYR A 1 155 ? 0.023 12.720 3.726 1.00 58.09 155 TYR A N 1
ATOM 1250 C CA . TYR A 1 155 ? 0.310 12.438 5.141 1.00 58.09 155 TYR A CA 1
ATOM 1251 C C . TYR A 1 155 ? 1.334 13.397 5.776 1.00 58.09 155 TYR A C 1
ATOM 1253 O O . TYR A 1 155 ? 1.441 13.448 7.002 1.00 58.09 155 TYR A O 1
ATOM 1261 N N . ALA A 1 156 ? 2.058 14.201 4.988 1.00 49.91 156 ALA A N 1
ATOM 1262 C CA . ALA A 1 156 ? 2.965 15.225 5.500 1.00 49.91 156 ALA A CA 1
ATOM 1263 C C . ALA A 1 156 ? 2.170 16.334 6.200 1.00 49.91 156 ALA A C 1
ATOM 1265 O O . ALA A 1 156 ? 1.571 17.195 5.561 1.00 49.91 156 ALA A O 1
ATOM 1266 N N . GLY A 1 157 ? 2.189 16.313 7.533 1.00 53.56 157 GLY A N 1
ATOM 1267 C CA . GLY A 1 157 ? 1.763 17.439 8.364 1.00 53.56 157 GLY A CA 1
ATOM 1268 C C . GLY A 1 157 ? 0.812 17.107 9.511 1.00 53.56 157 GLY A C 1
ATOM 1269 O O . GLY A 1 157 ? 0.617 17.971 10.359 1.00 53.56 157 GLY A O 1
ATOM 1270 N N . LYS A 1 158 ? 0.228 15.898 9.584 1.00 55.03 158 LYS A N 1
ATOM 1271 C CA . LYS A 1 158 ? -0.679 15.519 10.696 1.00 55.03 158 LYS A CA 1
ATOM 1272 C C . LYS A 1 158 ? -0.626 14.058 11.153 1.00 55.03 158 LYS A C 1
ATOM 1274 O O . LYS A 1 158 ? -1.170 13.763 12.209 1.00 55.03 158 LYS A O 1
ATOM 1279 N N . GLN A 1 159 ? -0.031 13.146 10.383 1.00 64.31 159 GLN A N 1
ATOM 1280 C CA . GLN A 1 159 ? -0.013 11.714 10.703 1.00 64.31 159 GLN A CA 1
ATOM 1281 C C . GLN A 1 159 ? 1.409 11.163 10.552 1.00 64.31 159 GLN A C 1
ATOM 1283 O O . GLN A 1 159 ? 2.086 11.461 9.568 1.00 64.31 159 GLN A O 1
ATOM 1288 N N . ASP A 1 160 ? 1.878 10.398 11.543 1.00 77.06 160 ASP A N 1
ATOM 1289 C CA . ASP A 1 160 ? 3.239 9.853 11.555 1.00 77.06 160 ASP A CA 1
ATOM 1290 C C . ASP A 1 160 ? 3.262 8.546 10.770 1.00 77.06 160 ASP A C 1
ATOM 1292 O O . ASP A 1 160 ? 2.717 7.529 11.196 1.00 77.06 160 ASP A O 1
ATOM 1296 N N . LEU A 1 161 ? 3.864 8.577 9.587 1.00 86.06 161 LEU A N 1
ATOM 1297 C CA . LEU A 1 161 ? 3.935 7.411 8.734 1.00 86.06 161 LEU A CA 1
ATOM 1298 C C . LEU A 1 161 ? 5.273 6.690 8.904 1.00 86.06 161 LEU A C 1
ATOM 1300 O O . LEU A 1 161 ? 6.347 7.256 8.685 1.00 86.06 161 LEU A O 1
ATOM 1304 N N . ARG A 1 162 ? 5.200 5.405 9.252 1.00 89.06 162 ARG A N 1
ATOM 1305 C CA . ARG A 1 162 ? 6.364 4.581 9.582 1.00 89.06 162 ARG A CA 1
ATOM 1306 C C . ARG A 1 162 ? 6.411 3.305 8.745 1.00 89.06 162 ARG A C 1
ATOM 1308 O O . ARG A 1 162 ? 5.358 2.718 8.492 1.00 89.06 162 ARG A O 1
ATOM 1315 N N . PRO A 1 163 ? 7.606 2.840 8.330 1.00 92.75 163 PRO A N 1
ATOM 1316 C CA . PRO A 1 163 ? 7.762 1.488 7.801 1.00 92.75 163 PRO A CA 1
ATOM 1317 C C . PRO A 1 163 ? 7.224 0.492 8.824 1.00 92.75 163 PRO A C 1
ATOM 1319 O O . PRO A 1 163 ? 7.537 0.617 10.013 1.00 92.75 163 PRO A O 1
ATOM 1322 N N . ILE A 1 164 ? 6.425 -0.481 8.399 1.00 93.00 164 ILE A N 1
ATOM 1323 C CA . ILE A 1 164 ? 5.789 -1.420 9.331 1.00 93.00 164 ILE A CA 1
ATOM 1324 C C . ILE A 1 164 ? 6.828 -2.187 10.172 1.00 93.00 164 ILE A C 1
ATOM 1326 O O . ILE A 1 164 ? 6.608 -2.458 11.350 1.00 93.00 164 ILE A O 1
ATOM 1330 N N . GLU A 1 165 ? 8.008 -2.444 9.606 1.00 91.31 165 GLU A N 1
ATOM 1331 C CA . GLU A 1 165 ? 9.121 -3.132 10.254 1.00 91.31 165 GLU A CA 1
ATOM 1332 C C . GLU A 1 165 ? 9.640 -2.364 11.478 1.00 91.31 165 GLU A C 1
ATOM 1334 O O . GLU A 1 165 ? 10.128 -2.965 12.432 1.00 91.31 165 GLU A O 1
ATOM 1339 N N . SER A 1 166 ? 9.492 -1.035 11.485 1.00 90.69 166 SER A N 1
ATOM 1340 C CA . SER A 1 166 ? 9.933 -0.178 12.593 1.00 90.69 166 SER A CA 1
ATOM 1341 C C . SER A 1 166 ? 9.005 -0.212 13.812 1.00 90.69 166 SER A C 1
ATOM 1343 O O . SER A 1 166 ? 9.411 0.207 14.893 1.00 90.69 166 SER A O 1
ATOM 1345 N N . VAL A 1 167 ? 7.781 -0.731 13.665 1.00 88.44 167 VAL A N 1
ATOM 1346 C CA . VAL A 1 167 ? 6.758 -0.738 14.726 1.00 88.44 167 VAL A CA 1
ATOM 1347 C C . VAL A 1 167 ? 6.370 -2.142 15.201 1.00 88.44 167 VAL A C 1
ATOM 1349 O O . VAL A 1 167 ? 5.492 -2.274 16.050 1.00 88.44 167 VAL A O 1
ATOM 1352 N N . LEU A 1 168 ? 7.011 -3.205 14.701 1.00 87.44 168 LEU A N 1
ATOM 1353 C CA . LEU A 1 168 ? 6.642 -4.596 15.023 1.00 87.44 168 LEU A CA 1
ATOM 1354 C C . LEU A 1 168 ? 6.672 -4.893 16.531 1.00 87.44 168 LEU A C 1
ATOM 1356 O O . LEU A 1 168 ? 5.777 -5.562 17.053 1.00 87.44 168 LEU A O 1
ATOM 1360 N N . SER A 1 169 ? 7.642 -4.321 17.252 1.00 85.44 169 SER A N 1
ATOM 1361 C CA . SER A 1 169 ? 7.768 -4.467 18.708 1.00 85.44 169 SER A CA 1
ATOM 1362 C C . SER A 1 169 ? 6.575 -3.880 19.468 1.00 85.44 169 SER A C 1
ATOM 1364 O O . SER A 1 169 ? 6.151 -4.443 20.478 1.00 85.44 169 SER A O 1
ATOM 1366 N N . HIS A 1 170 ? 5.966 -2.801 18.959 1.00 85.44 170 HIS A N 1
ATOM 1367 C CA . HIS A 1 170 ? 4.752 -2.225 19.539 1.00 85.44 170 HIS A CA 1
ATOM 1368 C C . HIS A 1 170 ? 3.588 -3.226 19.511 1.00 85.44 170 HIS A C 1
ATOM 1370 O O . HIS A 1 170 ? 2.732 -3.223 20.399 1.00 85.44 170 HIS A O 1
ATOM 1376 N N . TYR A 1 171 ? 3.572 -4.114 18.521 1.00 86.06 171 TYR A N 1
ATOM 1377 C CA . TYR A 1 171 ? 2.540 -5.121 18.307 1.00 86.06 171 TYR A CA 1
ATOM 1378 C C . TYR A 1 171 ? 2.963 -6.518 18.769 1.00 86.06 171 TYR A C 1
ATOM 1380 O O . TYR A 1 171 ? 2.444 -7.500 18.257 1.00 86.06 171 TYR A O 1
ATOM 1388 N N . LYS A 1 172 ? 3.907 -6.620 19.720 1.00 87.00 172 LYS A N 1
ATOM 1389 C CA . LYS A 1 172 ? 4.398 -7.901 20.266 1.00 87.00 172 LYS A CA 1
ATOM 1390 C C . LYS A 1 172 ? 4.867 -8.899 19.188 1.00 87.00 172 LYS A C 1
ATOM 1392 O O . LYS A 1 172 ? 4.878 -10.097 19.437 1.00 87.00 172 LYS A O 1
ATOM 1397 N N . ASN A 1 173 ? 5.282 -8.409 18.015 1.00 82.19 173 ASN A N 1
ATOM 1398 C CA . ASN A 1 173 ? 5.631 -9.215 16.839 1.00 82.19 173 ASN A CA 1
ATOM 1399 C C . ASN A 1 173 ? 4.486 -10.094 16.289 1.00 82.19 173 ASN A C 1
ATOM 1401 O O . ASN A 1 173 ? 4.753 -11.069 15.596 1.00 82.19 173 ASN A O 1
ATOM 1405 N N . ASP A 1 174 ? 3.224 -9.714 16.520 1.00 92.38 174 ASP A N 1
ATOM 1406 C CA . ASP A 1 174 ? 2.049 -10.354 15.901 1.00 92.38 174 ASP A CA 1
ATOM 1407 C C . ASP A 1 174 ? 1.869 -9.972 14.417 1.00 92.38 174 ASP A C 1
ATOM 1409 O O . ASP A 1 174 ? 0.921 -10.397 13.758 1.00 92.38 174 ASP A O 1
ATOM 1413 N N . ILE A 1 175 ? 2.761 -9.134 13.881 1.00 93.94 175 ILE A N 1
ATOM 1414 C CA . ILE A 1 175 ? 2.763 -8.686 12.490 1.00 93.94 175 ILE A CA 1
ATOM 1415 C C . ILE A 1 175 ? 4.018 -9.221 11.798 1.00 93.94 175 ILE A C 1
ATOM 1417 O O . ILE A 1 175 ? 5.133 -9.026 12.277 1.00 93.94 175 ILE A O 1
ATOM 1421 N N . PHE A 1 176 ? 3.837 -9.846 10.637 1.00 93.94 176 PHE A N 1
ATOM 1422 C CA . PHE A 1 176 ? 4.903 -10.405 9.810 1.00 93.94 176 PHE A CA 1
ATOM 1423 C C . PHE A 1 176 ? 4.829 -9.838 8.400 1.00 93.94 176 PHE A C 1
ATOM 1425 O O . PHE A 1 176 ? 3.749 -9.709 7.824 1.00 93.94 176 PHE A O 1
ATOM 1432 N N . VAL A 1 177 ? 5.987 -9.524 7.825 1.00 94.12 177 VAL A N 1
ATOM 1433 C CA . VAL A 1 177 ? 6.083 -8.864 6.520 1.00 94.12 177 VAL A CA 1
ATOM 1434 C C . VAL A 1 177 ? 7.061 -9.623 5.644 1.00 94.12 177 VAL A C 1
ATOM 1436 O O . VAL A 1 177 ? 8.174 -9.939 6.063 1.00 94.12 177 VAL A O 1
ATOM 1439 N N . ARG A 1 178 ? 6.654 -9.912 4.407 1.00 92.75 178 ARG A N 1
ATOM 1440 C CA . ARG A 1 178 ? 7.521 -10.516 3.395 1.00 92.75 178 ARG A CA 1
ATOM 1441 C C . ARG A 1 178 ? 7.174 -9.969 2.017 1.00 92.75 178 ARG A C 1
ATOM 1443 O O . ARG A 1 178 ? 6.282 -10.477 1.339 1.00 92.75 178 ARG A O 1
ATOM 1450 N N . GLY A 1 179 ? 7.908 -8.939 1.598 1.00 91.38 179 GLY A N 1
ATOM 1451 C CA . GLY A 1 179 ? 7.655 -8.245 0.337 1.00 91.38 179 GLY A CA 1
ATOM 1452 C C . GLY A 1 179 ? 6.235 -7.684 0.306 1.00 91.38 179 GLY A C 1
ATOM 1453 O O . GLY A 1 179 ? 5.876 -6.855 1.135 1.00 91.38 179 GLY A O 1
ATOM 1454 N N . GLY A 1 180 ? 5.423 -8.169 -0.632 1.00 95.00 180 GLY A N 1
ATOM 1455 C CA . GLY A 1 180 ? 4.031 -7.755 -0.791 1.00 95.00 180 GLY A CA 1
ATOM 1456 C C . GLY A 1 180 ? 3.040 -8.321 0.226 1.00 95.00 180 GLY A C 1
ATOM 1457 O O . GLY A 1 180 ? 1.897 -7.876 0.267 1.00 95.00 180 GLY A O 1
ATOM 1458 N N . LEU A 1 181 ? 3.447 -9.280 1.060 1.00 96.94 181 LEU A N 1
ATOM 1459 C CA . LEU A 1 181 ? 2.572 -9.932 2.033 1.00 96.94 181 LEU A CA 1
ATOM 1460 C C . LEU A 1 181 ? 2.744 -9.324 3.432 1.00 96.94 181 LEU A C 1
ATOM 1462 O O . LEU A 1 181 ? 3.849 -9.329 3.976 1.00 96.94 181 LEU A O 1
ATOM 1466 N N . LEU A 1 182 ? 1.635 -8.877 4.019 1.00 97.44 182 LEU A N 1
ATOM 1467 C CA . LEU A 1 182 ? 1.518 -8.408 5.398 1.00 97.44 182 LEU A CA 1
ATOM 1468 C C . LEU A 1 182 ? 0.548 -9.330 6.152 1.00 97.44 182 LEU A C 1
ATOM 1470 O O . LEU A 1 182 ? -0.606 -9.485 5.756 1.00 97.44 182 LEU A O 1
ATOM 1474 N N . VAL A 1 183 ? 1.019 -9.973 7.218 1.00 97.00 183 VAL A N 1
ATOM 1475 C CA . VAL A 1 183 ? 0.271 -10.977 7.989 1.00 97.00 183 VAL A CA 1
ATOM 1476 C C . VAL A 1 183 ? 0.128 -10.520 9.429 1.00 97.00 183 VAL A C 1
ATOM 1478 O O . VAL A 1 183 ? 1.116 -10.166 10.059 1.00 97.00 183 VAL A O 1
ATOM 1481 N N . PHE A 1 184 ? -1.083 -10.609 9.958 1.00 97.19 184 PHE A N 1
ATOM 1482 C CA . PHE A 1 184 ? -1.407 -10.441 11.366 1.00 97.19 184 PHE A CA 1
ATOM 1483 C C . PHE A 1 184 ? -1.703 -11.832 11.934 1.00 97.19 184 PHE A C 1
ATOM 1485 O O . PHE A 1 184 ? -2.687 -12.452 11.534 1.00 97.19 184 PHE A O 1
ATOM 1492 N N . SER A 1 185 ? -0.856 -12.357 12.819 1.00 95.50 185 SER A N 1
ATOM 1493 C CA . SER A 1 185 ? -1.084 -13.660 13.463 1.00 95.50 185 SER A CA 1
ATOM 1494 C C . SER A 1 185 ? -2.206 -13.600 14.490 1.00 95.50 185 SER A C 1
ATOM 1496 O O . SER A 1 185 ? -2.988 -14.543 14.583 1.00 95.50 185 SER A O 1
ATOM 1498 N N . GLN A 1 186 ? -2.271 -12.498 15.238 1.00 95.19 186 GLN A N 1
ATOM 1499 C CA . GLN A 1 186 ? -3.269 -12.252 16.269 1.00 95.19 186 GLN A CA 1
ATOM 1500 C C . GLN A 1 186 ? -3.659 -10.771 16.269 1.00 95.19 186 GLN A C 1
ATOM 1502 O O . GLN A 1 186 ? -2.913 -9.907 16.729 1.00 95.19 186 GLN A O 1
ATOM 1507 N N . LEU A 1 187 ? -4.839 -10.467 15.732 1.00 95.50 187 LEU A N 1
ATOM 1508 C CA . LEU A 1 187 ? -5.339 -9.098 15.654 1.00 95.50 187 LEU A CA 1
ATOM 1509 C C . LEU A 1 187 ? -5.650 -8.517 17.035 1.00 95.50 187 LEU A C 1
ATOM 1511 O O . LEU A 1 187 ? -6.371 -9.109 17.831 1.00 95.50 187 LEU A O 1
ATOM 1515 N N . GLN A 1 188 ? -5.177 -7.299 17.277 1.00 93.38 188 GLN A N 1
ATOM 1516 C CA . GLN A 1 188 ? -5.472 -6.503 18.469 1.00 93.38 188 GLN A CA 1
ATOM 1517 C C . GLN A 1 188 ? -6.255 -5.255 18.057 1.00 93.38 188 GLN A C 1
ATOM 1519 O O . GLN A 1 188 ? -6.004 -4.696 16.992 1.00 93.38 188 GLN A O 1
ATOM 1524 N N . ARG A 1 189 ? -7.141 -4.732 18.915 1.00 92.31 189 ARG A N 1
ATOM 1525 C CA . ARG A 1 189 ? -7.974 -3.542 18.597 1.00 92.31 189 ARG A CA 1
ATOM 1526 C C . ARG A 1 189 ? -7.163 -2.351 18.083 1.00 92.31 189 ARG A C 1
ATOM 1528 O O . ARG A 1 189 ? -7.579 -1.671 17.148 1.00 92.31 189 ARG A O 1
ATOM 1535 N N . LYS A 1 190 ? -5.973 -2.152 18.663 1.00 90.50 190 LYS A N 1
ATOM 1536 C CA . LYS A 1 190 ? -5.012 -1.090 18.318 1.00 90.50 190 LYS A CA 1
ATOM 1537 C C . LYS A 1 190 ? -4.308 -1.260 16.961 1.00 90.50 190 LYS A C 1
ATOM 1539 O O . LYS A 1 190 ? -3.526 -0.398 16.583 1.00 90.50 190 LYS A O 1
ATOM 1544 N N . MET A 1 191 ? -4.527 -2.379 16.268 1.00 93.00 191 MET A N 1
ATOM 1545 C CA . MET A 1 191 ? -4.076 -2.608 14.888 1.00 93.00 191 MET A CA 1
ATOM 1546 C C . MET A 1 191 ? -5.103 -2.110 13.861 1.00 93.00 191 MET A C 1
ATOM 1548 O O . MET A 1 191 ? -4.873 -2.217 12.661 1.00 93.00 191 MET A O 1
ATOM 1552 N N . SER A 1 192 ? -6.247 -1.573 14.300 1.00 93.38 192 SER A N 1
ATOM 1553 C CA . SER A 1 192 ? -7.128 -0.835 13.394 1.00 93.38 192 SER A CA 1
ATOM 1554 C C . SER A 1 192 ? -6.409 0.420 12.908 1.00 93.38 192 SER A C 1
ATOM 1556 O O . SER A 1 192 ? -5.806 1.133 13.706 1.00 93.38 192 SER A O 1
ATOM 1558 N N . GLY A 1 193 ? -6.479 0.703 11.612 1.00 92.50 193 GLY A N 1
ATOM 1559 C CA . GLY A 1 193 ? -5.761 1.834 11.036 1.00 92.50 193 GLY A CA 1
ATOM 1560 C C . GLY A 1 193 ? -5.567 1.713 9.534 1.00 92.50 193 GLY A C 1
ATOM 1561 O O . GLY A 1 193 ? -6.133 0.832 8.882 1.00 92.50 193 GLY A O 1
ATOM 1562 N N . PHE A 1 194 ? -4.768 2.624 8.987 1.00 92.94 194 PHE A N 1
ATOM 1563 C CA . PHE A 1 194 ? -4.422 2.643 7.572 1.00 92.94 194 PHE A CA 1
ATOM 1564 C C . PHE A 1 194 ? -3.045 2.028 7.351 1.00 92.94 194 PHE A C 1
ATOM 1566 O O . PHE A 1 194 ? -2.063 2.390 8.004 1.00 92.94 194 PHE A O 1
ATOM 1573 N N . TYR A 1 195 ? -2.991 1.109 6.395 1.00 94.44 195 TYR A N 1
ATOM 1574 C CA . TYR A 1 195 ? -1.782 0.450 5.938 1.00 94.44 195 TYR A CA 1
ATOM 1575 C C . TYR A 1 195 ? -1.589 0.753 4.460 1.00 94.44 195 TYR A C 1
ATOM 1577 O O . TYR A 1 195 ? -2.540 0.748 3.678 1.00 94.44 195 TYR A O 1
ATOM 1585 N N . ILE A 1 196 ? -0.351 1.021 4.068 1.00 94.81 196 ILE A N 1
ATOM 1586 C CA . ILE A 1 196 ? -0.013 1.446 2.715 1.00 94.81 196 ILE A CA 1
ATOM 1587 C C . ILE A 1 196 ? 1.044 0.504 2.161 1.00 94.81 196 ILE A C 1
ATOM 1589 O O . ILE A 1 196 ? 2.111 0.364 2.747 1.00 94.81 196 ILE A O 1
ATOM 1593 N N . CYS A 1 197 ? 0.772 -0.112 1.017 1.00 96.44 197 CYS A N 1
ATOM 1594 C CA . CYS A 1 197 ? 1.788 -0.799 0.235 1.00 96.44 197 CYS A CA 1
AT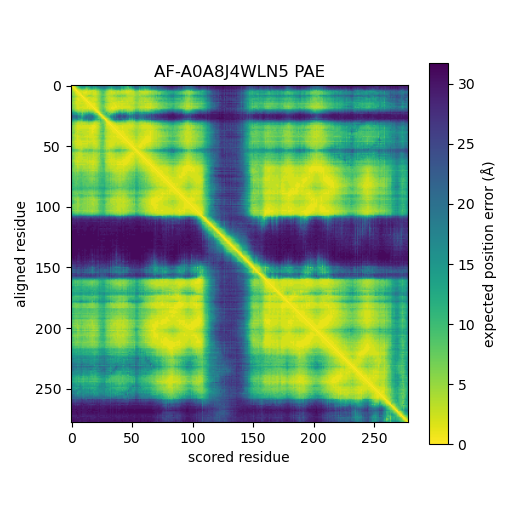OM 1595 C C . CYS A 1 197 ? 2.361 0.170 -0.807 1.00 96.44 197 CYS A C 1
ATOM 1597 O O . CYS A 1 197 ? 1.624 0.715 -1.632 1.00 96.44 197 CYS A O 1
ATOM 1599 N N . GLU A 1 198 ? 3.674 0.390 -0.765 1.00 95.25 198 GLU A N 1
ATOM 1600 C CA . GLU A 1 198 ? 4.430 1.188 -1.730 1.00 95.25 198 GLU A CA 1
ATOM 1601 C C . GLU A 1 198 ? 5.320 0.264 -2.573 1.00 95.25 198 GLU A C 1
ATOM 1603 O O . GLU A 1 198 ? 6.096 -0.528 -2.039 1.00 95.25 198 GLU A O 1
ATOM 1608 N N . ALA A 1 199 ? 5.230 0.388 -3.897 1.00 97.31 199 ALA A N 1
ATOM 1609 C CA . ALA A 1 199 ? 6.107 -0.273 -4.853 1.00 97.31 199 ALA A CA 1
ATOM 1610 C C . ALA A 1 199 ? 7.063 0.751 -5.475 1.00 97.31 199 ALA A C 1
ATOM 1612 O O . ALA A 1 199 ? 6.623 1.756 -6.042 1.00 97.31 199 ALA A O 1
ATOM 1613 N N . THR A 1 200 ? 8.370 0.490 -5.398 1.00 96.12 200 THR A N 1
ATOM 1614 C CA . THR A 1 200 ? 9.415 1.390 -5.914 1.00 96.12 200 THR A CA 1
ATOM 1615 C C . THR A 1 200 ? 10.453 0.627 -6.733 1.00 96.12 200 THR A C 1
ATOM 1617 O O . THR A 1 200 ? 10.896 -0.446 -6.338 1.00 96.12 200 THR A O 1
ATOM 1620 N N . ASN A 1 201 ? 10.877 1.177 -7.872 1.00 95.94 201 ASN A N 1
ATOM 1621 C CA . ASN A 1 201 ? 11.988 0.630 -8.670 1.00 95.94 201 ASN A CA 1
ATOM 1622 C C . ASN A 1 201 ? 12.998 1.702 -9.124 1.00 95.94 201 ASN A C 1
ATOM 1624 O O . ASN A 1 201 ? 13.741 1.505 -10.085 1.00 95.94 201 ASN A O 1
ATOM 1628 N N . GLY A 1 202 ? 12.997 2.862 -8.459 1.00 94.38 202 GLY A N 1
ATOM 1629 C CA . GLY A 1 202 ? 13.819 4.019 -8.827 1.00 94.38 202 GLY A CA 1
ATOM 1630 C C . GLY A 1 202 ? 13.289 4.832 -10.013 1.00 94.38 202 GLY A C 1
ATOM 1631 O O . GLY A 1 202 ? 13.886 5.851 -10.349 1.00 94.38 202 GLY A O 1
ATOM 1632 N N . ILE A 1 203 ? 12.178 4.419 -10.634 1.00 94.75 203 ILE A N 1
ATOM 1633 C CA . ILE A 1 203 ? 11.501 5.156 -11.704 1.00 94.75 203 ILE A CA 1
ATOM 1634 C C . ILE A 1 203 ? 10.219 5.779 -11.151 1.00 94.75 203 ILE A C 1
ATOM 1636 O O . ILE A 1 203 ? 9.399 5.101 -10.534 1.00 94.75 203 ILE A O 1
ATOM 1640 N N . SER A 1 204 ? 10.049 7.080 -11.372 1.00 91.25 204 SER A N 1
ATOM 1641 C CA . SER A 1 204 ? 8.856 7.811 -10.943 1.00 91.25 204 SER A CA 1
ATOM 1642 C C . SER A 1 204 ? 7.700 7.648 -11.941 1.00 91.25 204 SER A C 1
ATOM 1644 O O . SER A 1 204 ? 7.946 7.660 -13.149 1.00 91.25 204 SER A O 1
ATOM 1646 N N . PRO A 1 205 ? 6.441 7.587 -11.468 1.00 92.44 205 PRO A N 1
ATOM 1647 C CA . PRO A 1 205 ? 6.029 7.594 -10.062 1.00 92.44 205 PRO A CA 1
ATOM 1648 C C . PRO A 1 205 ? 6.131 6.207 -9.404 1.00 92.44 205 PRO A C 1
ATOM 1650 O O . PRO A 1 205 ? 5.974 5.186 -10.064 1.00 92.44 205 PRO A O 1
ATOM 1653 N N . ALA A 1 206 ? 6.322 6.177 -8.083 1.00 93.06 206 ALA A N 1
ATOM 1654 C CA . ALA A 1 206 ? 6.069 4.972 -7.292 1.00 93.06 206 ALA A CA 1
ATOM 1655 C C . ALA A 1 206 ? 4.574 4.602 -7.338 1.00 93.06 206 ALA A C 1
ATOM 1657 O O . ALA A 1 206 ? 3.724 5.492 -7.436 1.00 93.06 206 ALA A O 1
ATOM 1658 N N . ALA A 1 207 ? 4.243 3.315 -7.215 1.00 94.69 207 ALA A N 1
ATOM 1659 C CA . ALA A 1 207 ? 2.854 2.875 -7.103 1.00 94.69 207 ALA A CA 1
ATOM 1660 C C . ALA A 1 207 ? 2.482 2.718 -5.630 1.00 94.69 207 ALA A C 1
ATOM 1662 O O . ALA A 1 207 ? 3.223 2.107 -4.865 1.00 94.69 207 ALA A O 1
ATOM 1663 N N . ILE A 1 208 ? 1.329 3.260 -5.234 1.00 93.44 208 ILE A N 1
ATOM 1664 C CA . ILE A 1 208 ? 0.847 3.227 -3.847 1.00 93.44 208 ILE A CA 1
ATOM 1665 C C . ILE A 1 208 ? -0.570 2.665 -3.767 1.00 93.44 208 ILE A C 1
ATOM 1667 O O . ILE A 1 208 ? -1.416 2.992 -4.601 1.00 93.44 208 ILE A O 1
ATOM 1671 N N . SER A 1 209 ? -0.817 1.812 -2.775 1.00 94.38 209 SER A N 1
ATOM 1672 C CA . SER A 1 209 ? -2.142 1.282 -2.459 1.00 94.38 209 SER A CA 1
ATOM 1673 C C . SER A 1 209 ? -2.395 1.363 -0.959 1.00 94.38 209 SER A C 1
ATOM 1675 O O . SER A 1 209 ? -1.630 0.813 -0.174 1.00 94.38 209 SER A O 1
ATOM 1677 N N . GLU A 1 210 ? -3.485 2.017 -0.572 1.00 93.06 210 GLU A N 1
ATOM 1678 C CA . GLU A 1 210 ? -3.935 2.149 0.816 1.00 93.06 210 GLU A CA 1
ATOM 1679 C C . GLU A 1 210 ? -5.045 1.134 1.121 1.00 93.06 210 GLU A C 1
ATOM 1681 O O . GLU A 1 210 ? -5.915 0.871 0.286 1.00 93.06 210 GLU A O 1
ATOM 1686 N N . THR A 1 211 ? -5.024 0.575 2.327 1.00 95.38 211 THR A N 1
ATOM 1687 C CA . THR A 1 211 ? -6.071 -0.288 2.873 1.00 95.38 211 THR A CA 1
ATOM 1688 C C . THR A 1 211 ? -6.341 0.076 4.329 1.00 95.38 211 THR A C 1
ATOM 1690 O O . THR A 1 211 ? -5.419 0.328 5.107 1.00 95.38 211 THR A O 1
ATOM 1693 N N . ARG A 1 212 ? -7.620 0.128 4.707 1.00 95.19 212 ARG A N 1
ATOM 1694 C CA . ARG A 1 212 ? -8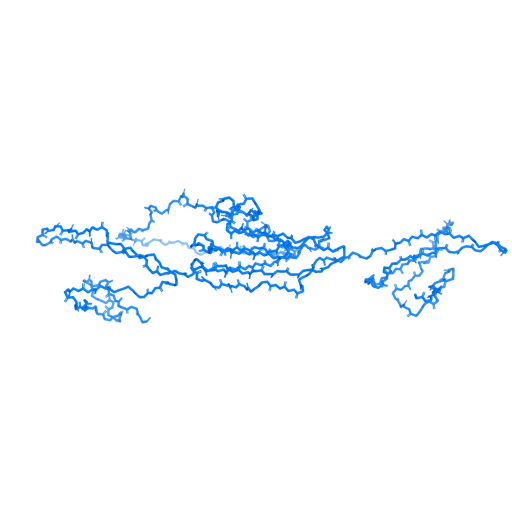.060 0.368 6.081 1.00 95.19 212 ARG A CA 1
ATOM 1695 C C . ARG A 1 212 ? -8.408 -0.953 6.753 1.00 95.19 212 ARG A C 1
ATOM 1697 O O . ARG A 1 212 ? -9.354 -1.622 6.339 1.00 95.19 212 ARG A O 1
ATOM 1704 N N . VAL A 1 213 ? -7.692 -1.293 7.815 1.00 96.62 213 VAL A N 1
ATOM 1705 C CA . VAL A 1 213 ? -7.992 -2.451 8.663 1.00 96.62 213 VAL A CA 1
ATOM 1706 C C . VAL A 1 213 ? -8.923 -2.017 9.789 1.00 96.62 213 VAL A C 1
ATOM 1708 O O . VAL A 1 213 ? -8.661 -1.034 10.484 1.00 96.62 213 VAL A O 1
ATOM 1711 N N . LEU A 1 214 ? -10.018 -2.751 9.963 1.00 95.88 214 LEU A N 1
ATOM 1712 C CA . LEU A 1 214 ? -11.017 -2.550 11.007 1.00 95.88 214 LEU A CA 1
ATOM 1713 C C . LEU A 1 214 ? -11.137 -3.824 11.845 1.00 95.88 214 LEU A C 1
ATOM 1715 O O . LEU A 1 214 ? -11.657 -4.839 11.377 1.00 95.88 214 LEU A O 1
ATOM 1719 N N . VAL A 1 215 ? -10.656 -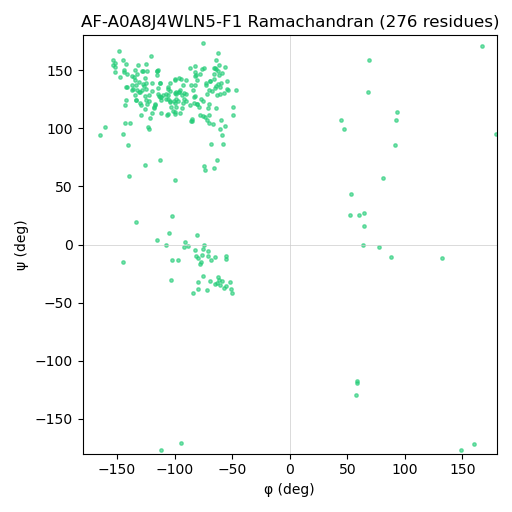3.774 13.087 1.00 96.94 215 VAL A N 1
ATOM 1720 C CA . VAL A 1 215 ? -10.747 -4.911 14.009 1.00 96.94 215 VAL A CA 1
ATOM 1721 C C . VAL A 1 215 ? -12.088 -4.869 14.734 1.00 96.94 215 VAL A C 1
ATOM 1723 O O . VAL A 1 215 ? -12.390 -3.896 15.426 1.00 96.94 215 VAL A O 1
ATOM 1726 N N . ARG A 1 216 ? -12.897 -5.919 14.582 1.00 97.12 216 ARG A N 1
ATOM 1727 C CA . ARG A 1 216 ? -14.172 -6.098 15.286 1.00 97.12 216 ARG A CA 1
ATOM 1728 C C . ARG A 1 216 ? -13.935 -6.735 16.646 1.00 97.12 216 ARG A C 1
ATOM 1730 O O . ARG A 1 216 ? -13.148 -7.669 16.769 1.00 97.12 216 ARG A O 1
ATOM 1737 N N . TYR A 1 217 ? -14.614 -6.230 17.663 1.00 96.75 217 TYR A N 1
ATOM 1738 C CA . TYR A 1 217 ? -14.497 -6.733 19.026 1.00 96.75 217 TYR A CA 1
ATOM 1739 C C . TYR A 1 217 ? -15.789 -6.496 19.802 1.00 96.75 217 TYR A C 1
ATOM 1741 O O . TYR A 1 217 ? -16.504 -5.514 19.576 1.00 96.75 217 TYR A O 1
ATOM 1749 N N . ALA A 1 218 ? -16.068 -7.416 20.724 1.00 96.06 218 ALA A N 1
ATOM 1750 C CA . ALA A 1 218 ? -17.237 -7.362 21.590 1.00 96.06 218 ALA A CA 1
ATOM 1751 C C . ALA A 1 218 ? -17.209 -6.117 22.501 1.00 96.06 218 ALA A C 1
ATOM 1753 O O . ALA A 1 218 ? -16.126 -5.656 22.875 1.00 96.06 218 ALA A O 1
ATOM 1754 N N . PRO A 1 219 ? -18.381 -5.569 22.871 1.00 95.62 219 PRO A N 1
ATOM 1755 C CA . PRO A 1 219 ? -18.463 -4.390 23.718 1.00 95.62 219 PRO A CA 1
ATOM 1756 C C . PRO A 1 219 ? -17.881 -4.640 25.115 1.00 95.62 219 PRO A C 1
ATOM 1758 O O . PRO A 1 219 ? -18.299 -5.551 25.825 1.00 95.62 219 PRO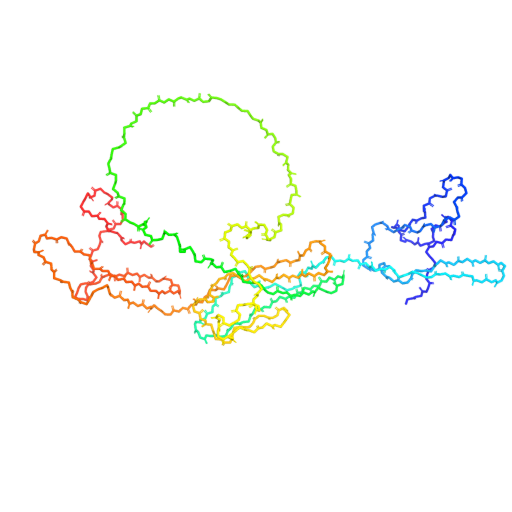 A O 1
ATOM 1761 N N . GLU A 1 220 ? -16.974 -3.770 25.548 1.00 95.25 220 GLU A N 1
ATOM 1762 C CA . GLU A 1 220 ? -16.628 -3.598 26.957 1.00 95.25 220 GLU A CA 1
ATOM 1763 C C . GLU A 1 220 ? -17.470 -2.473 27.548 1.00 95.25 220 GLU A C 1
ATOM 1765 O O . GLU A 1 220 ? -17.345 -1.317 27.134 1.00 95.25 220 GLU A O 1
ATOM 1770 N N . ILE A 1 221 ? -18.305 -2.809 28.528 1.00 95.44 221 ILE A N 1
ATOM 1771 C CA . ILE A 1 221 ? -19.226 -1.879 29.183 1.00 95.44 221 ILE A CA 1
ATOM 1772 C C . ILE A 1 221 ? -18.705 -1.577 30.588 1.00 95.44 221 ILE A C 1
ATOM 1774 O O . ILE A 1 221 ? -18.376 -2.491 31.345 1.00 95.44 221 ILE A O 1
ATOM 1778 N N . LYS A 1 222 ? -18.611 -0.291 30.941 1.00 96.19 222 LYS A N 1
ATOM 1779 C CA . LYS A 1 222 ? -18.186 0.166 32.270 1.00 96.19 222 LYS A CA 1
ATOM 1780 C C . LYS A 1 222 ? -19.098 1.268 32.787 1.00 96.19 222 LYS A C 1
ATOM 1782 O O . LYS A 1 222 ? -19.294 2.276 32.112 1.00 96.19 222 LYS A O 1
ATOM 1787 N N . MET A 1 223 ? -19.589 1.100 34.009 1.00 95.12 223 MET A N 1
ATOM 1788 C CA . MET A 1 223 ? -20.291 2.152 34.740 1.00 95.12 223 MET A CA 1
ATOM 1789 C C . MET A 1 223 ? -19.280 3.108 35.370 1.00 95.12 223 MET A C 1
ATOM 1791 O O . MET A 1 223 ? -18.238 2.674 35.859 1.00 95.12 223 MET A O 1
ATOM 1795 N N . SER A 1 224 ? -19.576 4.409 35.364 1.00 93.31 224 SER A N 1
ATOM 1796 C CA . SER A 1 224 ? -18.704 5.412 35.991 1.00 93.31 224 SER A CA 1
ATOM 1797 C C . SER A 1 224 ? -18.613 5.237 37.508 1.00 93.31 224 SER A C 1
ATOM 1799 O O . SER A 1 224 ? -17.558 5.476 38.083 1.00 93.31 224 SER A O 1
ATOM 1801 N N . HIS A 1 225 ? -19.706 4.804 38.140 1.00 93.12 225 HIS A N 1
ATOM 1802 C CA . HIS A 1 225 ? -19.794 4.530 39.571 1.00 93.12 225 HIS A CA 1
ATOM 1803 C C . HIS A 1 225 ? -20.710 3.326 39.805 1.00 93.12 225 HIS A C 1
ATOM 1805 O O . HIS A 1 225 ? -21.672 3.133 39.061 1.00 93.12 225 HIS A O 1
ATOM 1811 N N . ASN A 1 226 ? -20.436 2.551 40.856 1.00 92.50 226 ASN A N 1
ATOM 1812 C CA . ASN A 1 226 ? -21.286 1.419 41.249 1.00 92.50 226 ASN A CA 1
ATOM 1813 C C . ASN A 1 226 ? -22.522 1.876 42.034 1.00 92.50 226 ASN A C 1
ATOM 1815 O O . ASN A 1 226 ? -23.582 1.268 41.929 1.00 92.50 226 ASN A O 1
ATOM 1819 N N . THR A 1 227 ? -22.380 2.963 42.795 1.00 93.12 227 THR A N 1
ATOM 1820 C CA . THR A 1 227 ? -23.448 3.561 43.597 1.00 93.12 227 THR A CA 1
ATOM 1821 C C . THR A 1 227 ? -23.317 5.073 43.526 1.00 93.12 227 THR A C 1
ATOM 1823 O O . THR A 1 227 ? -22.216 5.606 43.662 1.00 93.12 227 THR A O 1
ATOM 1826 N N . ILE A 1 228 ? -24.436 5.765 43.332 1.00 92.62 228 ILE A N 1
ATOM 1827 C CA . ILE A 1 228 ? -24.520 7.223 43.399 1.00 92.62 228 ILE A CA 1
ATOM 1828 C C . ILE A 1 228 ? -25.556 7.561 44.467 1.00 92.62 228 ILE A C 1
ATOM 1830 O O . ILE A 1 228 ? -26.663 7.029 44.447 1.00 92.62 228 ILE A O 1
ATOM 1834 N N . GLN A 1 229 ? -25.189 8.431 45.402 1.00 94.62 229 GLN A N 1
ATOM 1835 C CA . GLN A 1 229 ? -26.112 9.014 46.372 1.00 94.62 229 GLN A CA 1
ATOM 1836 C C . GLN A 1 229 ? -26.393 10.451 45.937 1.00 94.62 229 GLN A C 1
ATOM 1838 O O . GLN A 1 229 ? -25.461 11.177 45.598 1.00 94.62 229 GLN A O 1
ATOM 1843 N N . GLN A 1 230 ? -27.663 10.846 45.909 1.00 94.00 230 GLN A N 1
ATOM 1844 C CA . GLN A 1 230 ? -28.069 12.192 45.516 1.00 94.00 230 GLN A CA 1
ATOM 1845 C C . GLN A 1 230 ? -29.219 12.678 46.400 1.00 94.00 230 GLN A C 1
ATOM 1847 O O . GLN A 1 230 ? -30.051 11.880 46.836 1.00 94.00 230 GLN A O 1
ATOM 1852 N N . TYR A 1 231 ? -29.254 13.983 46.664 1.00 92.94 231 TYR A N 1
ATOM 1853 C CA . TYR A 1 231 ? -30.326 14.628 47.411 1.00 92.94 231 TYR A CA 1
ATOM 1854 C C . TYR A 1 231 ? -31.599 14.767 46.571 1.00 92.94 231 TYR A C 1
ATOM 1856 O O . TYR A 1 231 ? -31.568 14.885 45.346 1.00 92.94 231 TYR A O 1
ATOM 1864 N N . LEU A 1 232 ? -32.747 14.776 47.250 1.00 93.44 232 LEU A N 1
ATOM 1865 C CA . LEU A 1 232 ? -34.035 15.014 46.608 1.00 93.44 232 LEU A CA 1
ATOM 1866 C C . LEU A 1 232 ? -34.049 16.402 45.948 1.00 93.44 232 LEU A C 1
ATOM 1868 O O . LEU A 1 232 ? -33.747 17.398 46.596 1.00 93.44 232 LEU A O 1
ATOM 1872 N N . GLY A 1 233 ? -34.440 16.455 44.675 1.00 90.38 233 GLY A N 1
ATOM 1873 C CA . GLY A 1 233 ? -34.498 17.695 43.893 1.00 90.38 233 GLY A CA 1
ATOM 1874 C C . GLY A 1 233 ? -33.196 18.057 43.173 1.00 90.38 233 GLY A C 1
ATOM 1875 O O . GLY A 1 233 ? -33.226 18.915 42.293 1.00 90.38 233 GLY A O 1
ATOM 1876 N N . GLU A 1 234 ? -32.087 17.377 43.471 1.00 92.38 234 GLU A N 1
ATOM 1877 C CA . GLU A 1 234 ? -30.808 17.594 42.794 1.00 92.38 234 GLU A CA 1
ATOM 1878 C C . GLU A 1 234 ? -30.673 16.760 41.513 1.00 92.38 234 GLU A C 1
ATOM 1880 O O . GLU A 1 234 ? -31.239 15.674 41.364 1.00 92.38 234 GLU A O 1
ATOM 1885 N N . SER A 1 235 ? -29.883 17.265 40.564 1.00 86.12 235 SER A N 1
ATOM 1886 C CA . SER A 1 235 ? -29.614 16.571 39.298 1.00 86.12 235 SER A CA 1
ATOM 1887 C C . SER A 1 235 ? -28.525 15.506 39.457 1.00 86.12 235 SER A C 1
ATOM 1889 O O . SER A 1 235 ? -27.563 15.693 40.197 1.00 86.12 235 SER A O 1
ATOM 1891 N N . THR A 1 236 ? -28.625 14.393 38.727 1.00 87.56 236 THR A N 1
ATOM 1892 C CA . THR A 1 236 ? -27.600 13.334 38.723 1.00 87.56 236 THR A CA 1
ATOM 1893 C C . THR A 1 236 ? -27.230 12.906 37.307 1.00 87.56 236 THR A C 1
ATOM 1895 O O . THR A 1 236 ? -28.032 13.038 36.382 1.00 87.56 236 THR A O 1
ATOM 1898 N N . VAL A 1 237 ? -26.011 12.388 37.136 1.00 88.25 237 VAL A N 1
ATOM 1899 C CA . VAL A 1 237 ? -25.507 11.847 35.868 1.00 88.25 237 VAL A CA 1
ATOM 1900 C C . VAL A 1 237 ? -25.018 10.425 36.100 1.00 88.25 237 VAL A C 1
ATOM 1902 O O . VAL A 1 237 ? -24.054 10.198 36.831 1.00 88.25 237 VAL A O 1
ATOM 1905 N N . ILE A 1 238 ? -25.663 9.466 35.438 1.00 90.94 238 ILE A N 1
ATOM 1906 C CA . ILE A 1 238 ? -25.241 8.066 35.431 1.00 90.94 238 ILE A CA 1
ATOM 1907 C C . ILE A 1 238 ? -24.475 7.824 34.130 1.00 90.94 238 ILE A C 1
ATOM 1909 O O . ILE A 1 238 ? -25.032 7.907 33.039 1.00 90.94 238 ILE A O 1
ATOM 1913 N N . GLY A 1 239 ? -23.170 7.582 34.243 1.00 90.62 239 GLY A N 1
ATOM 1914 C CA . GLY A 1 239 ? -22.303 7.371 33.087 1.00 90.62 239 GLY A CA 1
ATOM 1915 C C . GLY A 1 239 ? -22.145 5.891 32.745 1.00 90.62 239 GLY A C 1
ATOM 1916 O O . GLY A 1 239 ? -21.772 5.094 33.606 1.00 90.62 239 GLY A O 1
ATOM 1917 N N . CYS A 1 240 ? -22.373 5.546 31.476 1.00 89.88 240 CYS A N 1
ATOM 1918 C CA . CYS A 1 240 ? -22.020 4.258 30.881 1.00 89.88 240 CYS A CA 1
ATOM 1919 C C . CYS A 1 240 ? -20.997 4.495 29.766 1.00 89.88 240 CYS A C 1
ATOM 1921 O O . CYS A 1 240 ? -21.252 5.226 28.811 1.00 89.88 240 CYS A O 1
ATOM 1923 N N . THR A 1 241 ? -19.822 3.886 29.894 1.00 94.25 241 THR A N 1
ATOM 1924 C CA . THR A 1 241 ? -18.764 3.911 28.883 1.00 94.25 241 THR A CA 1
ATOM 1925 C C . THR A 1 241 ? -18.751 2.579 28.148 1.00 94.25 241 THR A C 1
ATOM 1927 O O . THR A 1 241 ? -18.476 1.546 28.757 1.00 94.25 241 THR A O 1
ATOM 1930 N N . VAL A 1 242 ? -19.002 2.607 26.838 1.00 95.19 242 VAL A N 1
ATOM 1931 C CA . VAL A 1 242 ? -18.973 1.426 25.965 1.00 95.19 242 VAL A CA 1
ATOM 1932 C C . VAL A 1 242 ? -17.799 1.536 24.995 1.00 95.19 242 VAL A C 1
ATOM 1934 O O . VAL A 1 242 ? -17.671 2.531 24.282 1.00 95.19 242 VAL A O 1
ATOM 1937 N N . LYS A 1 243 ? -16.946 0.511 24.937 1.00 93.69 243 LYS A N 1
ATOM 1938 C CA . LYS A 1 243 ? -15.918 0.358 23.894 1.00 93.69 243 LYS A CA 1
ATOM 1939 C C . LYS A 1 243 ? -16.278 -0.836 23.023 1.00 93.69 243 LYS A C 1
ATOM 1941 O O . LYS A 1 243 ? -16.229 -1.955 23.514 1.00 93.69 243 LYS A O 1
ATOM 1946 N N . ALA A 1 244 ? -16.611 -0.615 21.756 1.00 94.31 244 ALA A N 1
ATOM 1947 C CA . ALA A 1 244 ? -17.061 -1.668 20.844 1.00 94.31 244 ALA A CA 1
ATOM 1948 C C . ALA A 1 244 ? -16.714 -1.339 19.389 1.00 94.31 244 ALA A C 1
ATOM 1950 O O . ALA A 1 244 ? -16.669 -0.164 19.013 1.00 94.31 244 ALA A O 1
ATOM 1951 N N . HIS A 1 245 ? -16.540 -2.368 18.557 1.00 95.00 245 HIS A N 1
ATOM 1952 C CA . HIS A 1 245 ? -16.562 -2.203 17.107 1.00 95.00 245 HIS A CA 1
ATOM 1953 C C . HIS A 1 245 ? -17.243 -3.397 16.407 1.00 95.00 245 HIS A C 1
ATOM 1955 O O . HIS A 1 245 ? -16.768 -4.524 16.557 1.00 95.00 245 HIS A O 1
ATOM 1961 N N . PRO A 1 246 ? -18.285 -3.166 15.583 1.00 95.44 246 PRO A N 1
ATOM 1962 C CA . PRO A 1 246 ? -18.962 -1.883 15.388 1.00 95.44 246 PRO A CA 1
ATOM 1963 C C . PRO A 1 246 ? -19.660 -1.411 16.673 1.00 95.44 246 PRO A C 1
ATOM 1965 O O . PRO A 1 246 ? -19.923 -2.194 17.583 1.00 95.44 246 PRO A O 1
ATOM 1968 N N . MET A 1 247 ? -19.932 -0.111 16.760 1.00 89.62 247 MET A N 1
ATOM 1969 C CA . MET A 1 247 ? -20.751 0.425 17.845 1.00 89.62 247 MET A CA 1
ATOM 1970 C C . MET A 1 247 ? -22.208 0.003 17.614 1.00 89.62 247 MET A C 1
ATOM 1972 O O . MET A 1 247 ? -22.723 0.156 16.507 1.00 89.62 247 MET A O 1
ATOM 1976 N N . GLY A 1 248 ? -22.836 -0.567 18.642 1.00 87.56 248 GLY A N 1
ATOM 1977 C CA . GLY A 1 248 ? -24.251 -0.936 18.632 1.00 87.56 248 GLY A CA 1
ATOM 1978 C C . GLY A 1 248 ? -25.146 0.151 19.229 1.00 87.56 248 GLY A C 1
ATOM 1979 O O . GLY A 1 248 ? -24.689 1.252 19.539 1.00 87.56 248 GLY A O 1
ATOM 1980 N N . LEU A 1 249 ? -26.420 -0.189 19.421 1.00 86.00 249 LEU A N 1
ATOM 1981 C CA . LEU A 1 249 ? -27.375 0.648 20.143 1.00 86.00 249 LEU A CA 1
ATOM 1982 C C . LEU A 1 249 ? -27.072 0.624 21.650 1.00 86.00 249 LEU A C 1
ATOM 1984 O O . LEU A 1 249 ? -26.750 -0.426 22.205 1.00 86.00 249 LEU A O 1
ATOM 1988 N N . VAL A 1 250 ? -27.178 1.783 22.303 1.00 85.25 250 VAL A N 1
ATOM 1989 C CA . VAL A 1 250 ? -27.027 1.926 23.757 1.00 85.25 250 VAL A CA 1
ATOM 1990 C C . VAL A 1 250 ? -28.346 2.429 24.324 1.00 85.25 250 VAL A C 1
ATOM 1992 O O . VAL A 1 250 ? -28.778 3.532 23.994 1.00 85.25 250 VAL A O 1
ATOM 1995 N N . GLU A 1 251 ? -28.964 1.629 25.187 1.00 85.62 251 GLU A N 1
ATOM 1996 C CA . GLU A 1 251 ? -30.237 1.944 25.838 1.00 85.62 251 GLU A CA 1
ATOM 1997 C C . GLU A 1 251 ? -30.088 1.866 27.356 1.00 85.62 251 GLU A C 1
ATOM 1999 O O . GLU A 1 251 ? -29.279 1.097 27.877 1.00 85.62 251 GLU A O 1
ATOM 2004 N N . TRP A 1 252 ? -30.871 2.679 28.063 1.00 87.81 252 TRP A N 1
ATOM 2005 C CA . TRP A 1 252 ? -30.972 2.631 29.516 1.00 87.81 252 TRP A CA 1
ATOM 2006 C C . TRP A 1 252 ? -32.301 2.000 29.919 1.00 87.81 252 TRP A C 1
ATOM 2008 O O . TRP A 1 252 ? -33.361 2.382 29.417 1.00 87.81 252 TRP A O 1
ATOM 2018 N N . GLU A 1 253 ? -32.240 1.081 30.876 1.00 89.88 253 GLU A N 1
ATOM 2019 C CA . GLU A 1 253 ? -33.406 0.519 31.549 1.00 89.88 253 GLU A CA 1
ATOM 2020 C C . GLU A 1 253 ? -33.417 0.914 33.026 1.00 89.88 253 GLU A C 1
ATOM 2022 O O . GLU A 1 253 ? -32.373 1.104 33.654 1.00 89.88 253 GLU A O 1
ATOM 2027 N N . LEU A 1 254 ? -34.617 1.025 33.584 1.00 91.00 254 LEU A N 1
ATOM 2028 C CA . LEU A 1 254 ? -34.845 1.161 35.012 1.00 91.00 254 LEU A CA 1
ATOM 2029 C C . LEU A 1 254 ? -35.647 -0.053 35.471 1.00 91.00 254 LEU A C 1
ATOM 2031 O O . LEU A 1 254 ? -36.767 -0.257 35.013 1.00 91.00 254 LEU A O 1
ATOM 2035 N N . ASN A 1 255 ? -35.084 -0.854 36.377 1.00 92.00 255 ASN A N 1
ATOM 2036 C CA . ASN A 1 255 ? -35.718 -2.076 36.889 1.00 92.00 255 ASN A CA 1
ATOM 2037 C C . ASN A 1 255 ? -36.170 -3.035 35.771 1.00 92.00 255 ASN A C 1
ATOM 2039 O O . ASN A 1 255 ? -37.282 -3.555 35.818 1.00 92.00 255 ASN A O 1
ATOM 2043 N N . HIS A 1 256 ? -35.323 -3.235 34.757 1.00 91.31 256 HIS A N 1
ATOM 2044 C CA . HIS A 1 256 ? -35.617 -4.068 33.581 1.00 91.31 256 HIS A CA 1
ATOM 2045 C C . HIS A 1 256 ? -36.753 -3.560 32.687 1.00 91.31 256 HIS A C 1
ATOM 2047 O O . HIS A 1 256 ? -37.283 -4.297 31.855 1.00 91.31 256 HIS A O 1
ATOM 2053 N N . VAL A 1 257 ? -37.139 -2.294 32.850 1.00 90.88 257 VAL A N 1
ATOM 2054 C CA . VAL A 1 257 ? -38.112 -1.627 31.991 1.00 90.88 257 VAL A CA 1
ATOM 2055 C C . VAL A 1 257 ? -37.395 -0.531 31.201 1.00 90.88 257 VAL A C 1
ATOM 2057 O O . VAL A 1 257 ? -36.733 0.316 31.811 1.00 90.88 257 VAL A O 1
ATOM 2060 N N . PRO A 1 258 ? -37.518 -0.506 29.860 1.00 86.19 258 PRO A N 1
ATOM 2061 C CA . PRO A 1 258 ? -36.974 0.572 29.046 1.00 86.19 258 PRO A CA 1
ATOM 2062 C C . PRO A 1 258 ? -37.468 1.927 29.548 1.00 86.19 258 PRO A C 1
ATOM 2064 O O . PRO A 1 258 ? -38.663 2.105 29.796 1.00 86.19 258 PRO A O 1
ATOM 2067 N N . ILE A 1 259 ? -36.559 2.889 29.701 1.00 82.94 259 ILE A N 1
ATOM 2068 C CA . ILE A 1 259 ? -36.949 4.233 30.129 1.00 82.94 259 ILE A CA 1
ATOM 2069 C C . ILE A 1 259 ? -37.691 4.902 28.961 1.00 82.94 259 ILE A C 1
ATOM 2071 O O . ILE A 1 259 ? -37.090 5.100 27.902 1.00 82.94 259 ILE A O 1
ATOM 2075 N N . PRO A 1 260 ? -38.981 5.259 29.111 1.00 73.12 260 PRO A N 1
ATOM 2076 C CA . PRO A 1 260 ? -39.753 5.828 28.016 1.00 73.12 260 PRO A CA 1
ATOM 2077 C C . PRO A 1 260 ? -39.166 7.182 27.600 1.00 73.12 260 PRO A C 1
ATOM 2079 O O . PRO A 1 260 ? -39.157 8.136 28.378 1.00 73.12 260 PRO A O 1
ATOM 2082 N N . SER A 1 261 ? -38.691 7.273 26.355 1.00 64.12 261 SER A N 1
ATOM 2083 C CA . SER A 1 261 ? -38.239 8.528 25.749 1.00 64.12 261 SER A CA 1
ATOM 2084 C C . SER A 1 261 ? -39.268 9.037 24.735 1.00 64.12 261 SER A C 1
ATOM 2086 O O . SER A 1 261 ? -39.749 8.241 23.924 1.00 64.12 261 SER A O 1
ATOM 2088 N N . PRO A 1 262 ? -39.608 10.338 24.723 1.00 61.56 262 PRO A N 1
ATOM 2089 C CA . PRO A 1 262 ? -40.476 10.884 23.691 1.00 61.56 262 PRO A CA 1
ATOM 2090 C C . PRO A 1 262 ? -39.808 10.842 22.299 1.00 61.56 262 PRO A C 1
ATOM 2092 O O . PRO A 1 262 ? -38.580 10.907 22.189 1.00 61.56 262 PRO A O 1
ATOM 2095 N N . PRO A 1 263 ? -40.600 10.753 21.214 1.00 58.66 263 PRO A N 1
ATOM 2096 C CA . PRO A 1 263 ? -40.079 10.723 19.849 1.00 58.66 263 PRO A CA 1
ATOM 2097 C C . PRO A 1 263 ? -39.405 12.049 19.453 1.00 58.66 263 PRO A C 1
ATOM 2099 O O . PRO A 1 263 ? -39.875 13.125 19.828 1.00 58.66 263 PRO A O 1
ATOM 2102 N N . CYS A 1 264 ? -38.358 11.980 18.611 1.00 60.25 264 CYS A N 1
ATOM 2103 C CA . CYS A 1 264 ? -37.545 13.134 18.166 1.00 60.25 264 CYS A CA 1
ATOM 2104 C C . CYS A 1 264 ? -38.319 14.285 17.507 1.00 60.25 264 CYS A C 1
ATOM 2106 O O . CYS A 1 264 ? -37.764 15.358 17.287 1.00 60.25 264 CYS A O 1
ATOM 2108 N N . ASN A 1 265 ? -39.584 14.071 17.152 1.00 55.97 265 ASN A N 1
ATOM 2109 C CA . ASN A 1 265 ? -40.376 15.000 16.354 1.00 55.97 265 ASN A CA 1
ATOM 2110 C C . ASN A 1 265 ? -40.997 16.148 17.178 1.00 55.97 265 ASN A C 1
ATOM 2112 O O . ASN A 1 265 ? -41.595 17.051 16.598 1.00 55.97 265 ASN A O 1
ATOM 2116 N N . HIS A 1 266 ? -40.845 16.152 18.510 1.00 56.16 266 HIS A N 1
ATOM 2117 C CA . HIS A 1 266 ? -41.366 17.201 19.397 1.00 56.16 266 HIS A CA 1
ATOM 2118 C C . HIS A 1 266 ? -40.240 18.026 20.047 1.00 56.16 266 HIS A C 1
ATOM 2120 O O . HIS A 1 266 ? -39.989 17.945 21.245 1.00 56.16 266 HIS A O 1
ATOM 2126 N N . ILE A 1 267 ? -39.587 18.876 19.247 1.00 51.66 267 ILE A N 1
ATOM 2127 C CA . ILE A 1 267 ? -38.453 19.742 19.648 1.00 51.66 267 ILE A CA 1
ATOM 2128 C C . ILE A 1 267 ? -38.876 20.906 20.583 1.00 51.66 267 ILE A C 1
ATOM 2130 O O . ILE A 1 267 ? -38.037 21.576 21.178 1.00 51.66 267 ILE A O 1
ATOM 2134 N N . ASN A 1 268 ? -40.179 21.148 20.775 1.00 48.16 268 ASN A N 1
ATOM 2135 C CA . ASN A 1 268 ? -40.676 22.341 21.479 1.00 48.16 268 ASN A CA 1
ATOM 2136 C C . ASN A 1 268 ? -40.871 22.203 22.998 1.00 48.16 268 ASN A C 1
ATOM 2138 O O . ASN A 1 268 ? -41.281 23.172 23.640 1.00 48.16 268 ASN A O 1
ATOM 2142 N N . SER A 1 269 ? -40.555 21.061 23.613 1.00 49.03 269 SER A N 1
ATOM 2143 C CA . SER A 1 269 ? -40.515 21.002 25.077 1.00 49.03 269 SER A CA 1
ATOM 2144 C C . SER A 1 269 ? -39.154 21.482 25.574 1.00 49.03 269 SER A C 1
ATOM 2146 O O . SER A 1 269 ? -38.168 20.751 25.516 1.00 49.03 269 SER A O 1
ATOM 2148 N N . ARG A 1 270 ? -39.099 22.695 26.143 1.00 50.94 270 ARG A N 1
ATOM 2149 C CA . ARG A 1 270 ? -37.919 23.201 26.878 1.00 50.94 270 ARG A CA 1
ATOM 2150 C C . ARG A 1 270 ? -37.474 22.273 28.029 1.00 50.94 270 ARG A C 1
ATOM 2152 O O . ARG A 1 270 ? -36.405 22.499 28.586 1.00 50.94 270 ARG A O 1
ATOM 2159 N N . GLN A 1 271 ? -38.271 21.260 28.384 1.00 52.62 271 GLN A N 1
ATOM 2160 C CA . GLN A 1 271 ? -38.010 20.315 29.470 1.00 52.62 271 GLN A CA 1
ATOM 2161 C C . GLN A 1 271 ? -37.379 18.980 29.041 1.00 52.62 271 GLN A C 1
ATOM 2163 O O . GLN A 1 271 ? -36.902 18.271 29.922 1.00 52.62 271 GLN A O 1
ATOM 2168 N N . VAL A 1 272 ? -37.333 18.607 27.752 1.00 48.44 272 VAL A N 1
ATOM 2169 C CA . VAL A 1 272 ? -36.860 17.261 27.358 1.00 48.44 272 VAL A CA 1
ATOM 2170 C C . VAL A 1 272 ? -35.780 17.320 26.277 1.00 48.44 272 VAL A C 1
ATOM 2172 O O . VAL A 1 272 ? -36.008 17.822 25.183 1.00 48.44 272 VAL A O 1
ATOM 2175 N N . LYS A 1 273 ? -34.590 16.789 26.597 1.00 48.16 273 LYS A N 1
ATOM 2176 C CA . LYS A 1 273 ? -33.399 16.741 25.724 1.00 48.16 273 LYS A CA 1
ATOM 2177 C C . LYS A 1 273 ? -33.112 15.358 25.116 1.00 48.16 273 LYS A C 1
ATOM 2179 O O . LYS A 1 273 ? -32.034 15.166 24.561 1.00 48.16 273 LYS A O 1
ATOM 2184 N N . PHE A 1 274 ? -34.017 14.389 25.239 1.00 57.09 274 PHE A N 1
ATOM 2185 C CA . PHE A 1 274 ? -33.732 13.002 24.858 1.00 57.09 274 PHE A CA 1
ATOM 2186 C C . PHE A 1 274 ? -34.745 12.476 23.853 1.00 57.09 274 PHE A C 1
ATOM 2188 O O . PHE A 1 274 ? -35.950 12.661 24.029 1.00 57.09 274 PHE A O 1
ATOM 2195 N N . CYS A 1 275 ? -34.235 11.822 22.811 1.00 51.53 275 CYS A N 1
ATOM 2196 C CA . CYS A 1 275 ? -35.022 11.189 21.768 1.00 51.53 275 CYS A CA 1
ATOM 2197 C C . CYS A 1 275 ? -34.279 9.942 21.247 1.00 51.53 275 CYS A C 1
ATOM 2199 O O . CYS A 1 275 ? -33.050 9.963 21.156 1.00 51.53 275 CYS A O 1
ATOM 2201 N N . GLN A 1 276 ? -35.000 8.872 20.896 1.00 48.03 276 GLN A N 1
ATOM 2202 C CA . GLN A 1 276 ? -34.423 7.674 20.270 1.00 48.03 276 GLN A CA 1
ATOM 2203 C C . GLN A 1 276 ? -34.217 7.898 18.763 1.00 48.03 276 GLN A C 1
ATOM 2205 O O . GLN A 1 276 ? -35.164 8.199 18.034 1.00 48.03 276 GLN A O 1
ATOM 2210 N N . GLY A 1 277 ? -32.970 7.775 18.298 1.00 49.47 277 GLY A N 1
ATOM 2211 C CA . GLY A 1 277 ? -32.636 7.806 16.872 1.00 49.47 277 GLY A CA 1
ATOM 2212 C C . GLY A 1 277 ? -33.262 6.621 16.132 1.00 49.47 277 GLY A C 1
ATOM 2213 O O . GLY A 1 277 ? -33.251 5.508 16.651 1.00 49.47 277 GLY A O 1
ATOM 2214 N N . LYS A 1 278 ? -33.829 6.888 14.950 1.00 39.12 278 LYS A N 1
ATOM 2215 C CA . LYS A 1 278 ? -34.299 5.858 14.011 1.00 39.12 278 LYS A CA 1
ATOM 2216 C C . LYS A 1 278 ? -33.148 5.031 13.453 1.00 39.12 278 LYS A C 1
ATOM 2218 O O . LYS A 1 278 ? -32.083 5.638 13.200 1.00 39.12 278 LYS A O 1
#

Organism: NCBI:txid100268

Mean predicted aligned error: 13.67 Å

Secondary structure (DSSP, 8-state):
------EETTEE-SS-TTEEEPP--SS------EEESS--GGG-EEEEEEEEETTEEEEEEEEEPPPEEEEEEE---SEEEEETT--EEEE-EEEEESPPEEEEEEEE-----S--S---------------------------------HHHHHTTTSEEEEGGGSGGGGTT-EEEETTEEEESS--GGG-EEEEEEEESSSSSPEEEEEEEEEEEEEEEEES-S-----TT------EEEEEES------EETTEEPP---TT-TT-TT-------

Sequence (278 aa):
MPRRILTRGALRVTRDNRIHVLPQSIMNSVDFPLLINPVRERDAGEYRCLFQLGNKLHHKSIILTVKVPPYFEERPPKVVTADENGNLRLFCNASGAPSPKLQWWVVLETTLKEQTANHHAISHPNWRPSPFPVSPTNNSQAAVEHTTKTWRFLYAGKQDLRPIESVLSHYKNDIFVRGGLLVFSQLQRKMSGFYICEATNGISPAAISETRVLVRYAPEIKMSHNTIQQYLGESTVIGCTVKAHPMGLVEWELNHVPIPSPPCNHINSRQVKFCQGK

pLDDT: mean 79.24, std 21.93, range [29.53, 97.69]

Radius of gyration: 33.79 Å; Cα contacts (8 Å, |Δi|>4): 405; chains: 1; bounding box: 78×60×95 Å

Nearest PDB structures (foldseek):
  6eg1-assembly1_B  TM=7.730E-01  e=6.316E-10  Drosophila melanogaster
  6eg0-assembly1_B  TM=7.044E-01  e=3.474E-09  Drosophila melanogaster
  5k6x-assembly1_B  TM=7.209E-01  e=4.361E-08  Mus musculus
  2iep-assembly1_A  TM=5.742E-01  e=2.553E-06  Rattus norvegicus
  1qz1-assembly1_A-2  TM=4.686E-01  e=8.044E-07  Rattus norvegicus

InterPro domains:
  IPR003599 Immunoglobulin domain subtype [SM00409] (2-67)
  IPR003599 Immunoglobulin domain subtype [SM00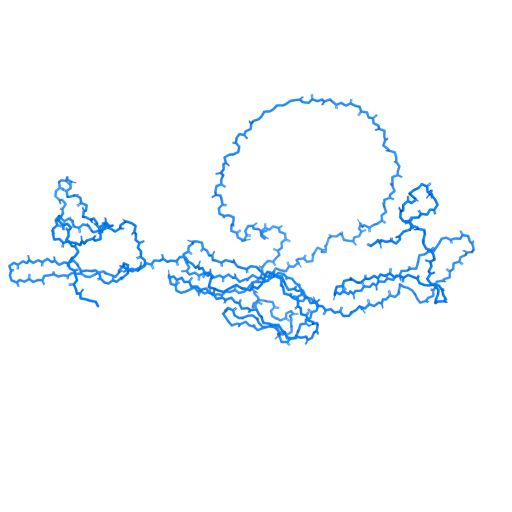409] (77-216)
  IPR007110 Immunoglobulin-like domain [PS50835] (70-209)
  IPR013783 Immunoglobulin-like fold [G3DSA:2.60.40.10] (2-73)
  IPR013783 Immunoglobulin-like fold [G3DSA:2.60.40.10] (74-226)
  IPR036179 Immunoglobulin-like domain superfamily [SSF48726] (12-73)
  IPR036179 Immunoglobulin-like domain superfamily [SSF48726] (65-221)
  IPR036179 Immunoglobulin-like domain superfamily [SSF48726] (192-264)
  IPR050958 Cell Adhesion and Cytoskeletal Organization [PTHR45080] (34-261)

Solvent-accessible surface area (backbone atoms only — not comparable to full-atom values): 17991 Å² total; per-residue (Å²): 130,82,92,71,72,53,57,59,86,84,41,72,64,48,88,57,84,38,54,44,51,66,80,85,76,75,84,87,69,91,70,83,59,79,43,63,54,79,80,51,69,87,69,42,43,80,46,69,53,78,47,75,58,90,94,45,78,46,72,52,75,49,73,47,78,54,76,39,44,27,42,70,82,40,71,50,60,63,63,46,77,47,51,55,64,32,69,49,78,44,50,42,40,61,45,36,33,54,72,35,51,45,43,50,30,33,51,40,77,58,76,71,87,69,74,88,83,76,86,87,78,94,74,88,84,87,86,79,90,82,88,84,88,84,84,85,86,83,87,76,87,76,72,88,72,86,68,81,78,47,70,68,62,78,40,60,87,84,44,50,72,41,54,43,83,82,47,27,74,82,53,76,56,32,54,47,76,59,61,41,36,42,37,29,68,45,36,49,68,88,66,39,40,45,37,34,43,36,28,40,45,93,37,80,59,63,27,77,47,63,24,34,40,43,43,31,43,77,72,47,77,42,64,75,62,97,75,86,88,79,62,91,94,60,90,84,84,88,51,75,47,75,50,48,30,77,76,76,90,86,84,66,62,56,95,89,36,74,61,90,63,56,66,68,87,63,80,81,47,95,86,64,95,61,51,70,82,130